Protein AF-A0AA86XHI5-F1 (afdb_monomer_lite)

pLDDT: mean 88.41, std 8.56, range [46.06, 98.25]

Structure (mmCIF, N/CA/C/O backbone):
data_AF-A0AA86XHI5-F1
#
_entry.id   AF-A0AA86XHI5-F1
#
loop_
_atom_site.group_PDB
_atom_site.id
_atom_site.type_symbol
_atom_site.label_atom_id
_atom_site.label_alt_id
_atom_site.label_comp_id
_atom_site.label_asym_id
_atom_site.label_entity_id
_atom_site.label_seq_id
_atom_site.pdbx_PDB_ins_code
_atom_site.Cartn_x
_atom_site.Cartn_y
_atom_site.Cartn_z
_atom_site.occupancy
_atom_site.B_iso_or_equiv
_atom_site.auth_seq_id
_atom_site.auth_comp_id
_atom_site.auth_asym_id
_atom_site.auth_atom_id
_atom_site.pdbx_PDB_model_num
ATOM 1 N N . MET A 1 1 ? -7.578 -14.831 23.677 1.00 60.03 1 MET A N 1
ATOM 2 C CA . MET A 1 1 ? -6.815 -13.642 24.120 1.00 60.03 1 MET A CA 1
ATOM 3 C C . MET A 1 1 ? -6.976 -12.533 23.094 1.00 60.03 1 MET A C 1
ATOM 5 O O . MET A 1 1 ? -7.620 -11.557 23.435 1.00 60.03 1 MET A O 1
ATOM 9 N N . LEU A 1 2 ? -6.581 -12.772 21.836 1.00 76.88 2 LEU A N 1
ATOM 10 C CA . LEU A 1 2 ? -6.845 -11.888 20.690 1.00 76.88 2 LEU A CA 1
ATOM 11 C C . LEU A 1 2 ? -8.296 -11.381 20.604 1.00 76.88 2 LEU A C 1
ATOM 13 O O . LEU A 1 2 ? -8.524 -10.186 20.466 1.00 76.88 2 LEU A O 1
ATOM 17 N N . SER A 1 3 ? -9.281 -12.278 20.745 1.00 81.69 3 SER A N 1
ATOM 18 C CA . SER A 1 3 ? -10.702 -11.901 20.707 1.00 81.69 3 SER A CA 1
ATOM 19 C C . SER A 1 3 ? -11.056 -10.824 21.736 1.00 81.69 3 SER A C 1
ATOM 21 O O . SER A 1 3 ? -11.719 -9.858 21.393 1.00 81.69 3 SER A O 1
ATOM 23 N N . LYS A 1 4 ? -10.529 -10.924 22.964 1.00 86.88 4 LYS A N 1
ATOM 24 C CA . LYS A 1 4 ? -10.793 -9.950 24.032 1.00 86.88 4 LYS A CA 1
ATOM 25 C C . LYS A 1 4 ? -10.182 -8.579 23.732 1.00 86.88 4 LYS A C 1
ATOM 27 O O . LYS A 1 4 ? -10.789 -7.568 24.057 1.00 86.88 4 LYS A O 1
ATOM 32 N N . GLU A 1 5 ? -8.991 -8.529 23.140 1.00 88.12 5 GLU A N 1
ATOM 33 C CA . GLU A 1 5 ? -8.330 -7.261 22.791 1.00 88.12 5 GLU A CA 1
ATOM 34 C C . GLU A 1 5 ? -9.046 -6.560 21.634 1.00 88.12 5 GLU A C 1
ATOM 36 O O . GLU A 1 5 ? -9.274 -5.350 21.689 1.00 88.12 5 GLU A O 1
ATOM 41 N N . LEU A 1 6 ? -9.490 -7.332 20.637 1.00 88.56 6 LEU A N 1
ATOM 42 C CA . LEU A 1 6 ? -10.359 -6.827 19.577 1.00 88.56 6 LEU A CA 1
ATOM 43 C C . LEU A 1 6 ? -11.700 -6.344 20.141 1.00 88.56 6 LEU A C 1
ATOM 45 O O . LEU A 1 6 ? -12.130 -5.252 19.786 1.00 88.56 6 LEU A O 1
ATOM 49 N N . ASP A 1 7 ? -12.324 -7.078 21.066 1.00 90.06 7 ASP A N 1
ATOM 50 C CA . ASP A 1 7 ? -13.576 -6.665 21.714 1.00 90.06 7 ASP A CA 1
ATOM 51 C C . ASP A 1 7 ? -13.419 -5.346 22.488 1.00 90.06 7 ASP A C 1
ATOM 53 O O . ASP A 1 7 ? -14.307 -4.490 22.442 1.00 90.06 7 ASP A O 1
ATOM 57 N N . ILE A 1 8 ? -12.281 -5.143 23.165 1.00 88.94 8 ILE A N 1
ATOM 58 C CA . ILE A 1 8 ? -11.954 -3.885 23.852 1.00 88.94 8 ILE A CA 1
ATOM 59 C C . ILE A 1 8 ? -11.866 -2.733 22.846 1.00 88.94 8 ILE A C 1
ATOM 61 O O . ILE A 1 8 ? -12.498 -1.695 23.057 1.00 88.94 8 ILE A O 1
ATOM 65 N N . LEU A 1 9 ? -11.132 -2.912 21.742 1.00 88.25 9 LEU A N 1
ATOM 66 C CA . LEU A 1 9 ? -11.013 -1.893 20.695 1.00 88.25 9 LEU A CA 1
ATOM 67 C C . LEU A 1 9 ? -12.358 -1.596 20.030 1.00 88.25 9 LEU A C 1
ATOM 69 O O . LEU A 1 9 ? -12.750 -0.436 19.921 1.00 88.25 9 LEU A O 1
ATOM 73 N N . ILE A 1 10 ? -13.103 -2.631 19.644 1.00 89.69 10 ILE A N 1
ATOM 74 C CA . ILE A 1 10 ? -14.439 -2.501 19.056 1.00 89.69 10 ILE A CA 1
ATOM 75 C C . ILE A 1 10 ? -15.361 -1.760 20.023 1.00 89.69 10 ILE A C 1
ATOM 77 O O . ILE A 1 10 ? -16.049 -0.823 19.620 1.00 89.69 10 ILE A O 1
ATOM 81 N N . SER A 1 11 ? -15.368 -2.133 21.307 1.00 87.69 11 SER A N 1
ATOM 82 C CA . SER A 1 11 ? -16.179 -1.445 22.311 1.00 87.69 11 SER A CA 1
ATOM 83 C C . SER A 1 11 ? -15.758 0.010 22.477 1.00 87.69 11 SER A C 1
ATOM 85 O O . SER A 1 11 ? -16.634 0.843 22.695 1.00 87.69 11 SER A O 1
ATOM 87 N N . PHE A 1 12 ? -14.465 0.322 22.421 1.00 86.00 12 PHE A N 1
ATOM 88 C CA . PHE A 1 12 ? -13.979 1.693 22.520 1.00 86.00 12 PHE A CA 1
ATOM 89 C C . PHE A 1 12 ? -14.487 2.534 21.346 1.00 86.00 12 PHE A C 1
ATOM 91 O O . PHE A 1 12 ? -15.147 3.546 21.559 1.00 86.00 12 PHE A O 1
ATOM 98 N N . PHE A 1 13 ? -14.283 2.070 20.113 1.00 85.12 13 PHE A N 1
ATOM 99 C CA . PHE A 1 13 ? -14.703 2.794 18.912 1.00 85.12 13 PHE A CA 1
ATOM 100 C C . PHE A 1 13 ? -16.225 2.844 18.715 1.00 85.12 13 PHE A C 1
ATOM 102 O O . PHE A 1 13 ? -16.718 3.743 18.042 1.00 85.12 13 PHE A O 1
ATOM 109 N N . LYS A 1 14 ? -16.985 1.917 19.315 1.00 82.19 14 LYS A N 1
ATOM 110 C CA . LYS A 1 14 ? -18.455 1.994 19.371 1.00 82.19 14 LYS A CA 1
ATOM 111 C C . LYS A 1 14 ? -18.973 2.975 20.429 1.00 82.19 14 LYS A C 1
ATOM 113 O O . LYS A 1 14 ? -20.029 3.557 20.219 1.00 82.19 14 LYS A O 1
ATOM 118 N N . LYS A 1 15 ? -18.291 3.101 21.578 1.00 73.62 15 LYS A N 1
ATOM 119 C CA . LYS A 1 15 ? -18.750 3.904 22.733 1.00 73.62 15 LYS A CA 1
ATOM 120 C C . LYS A 1 15 ? -18.269 5.341 22.707 1.00 73.62 15 LYS A C 1
ATOM 122 O O . LYS A 1 15 ? -18.976 6.220 23.187 1.00 73.62 15 LYS A O 1
ATOM 127 N N . CYS A 1 16 ? -17.050 5.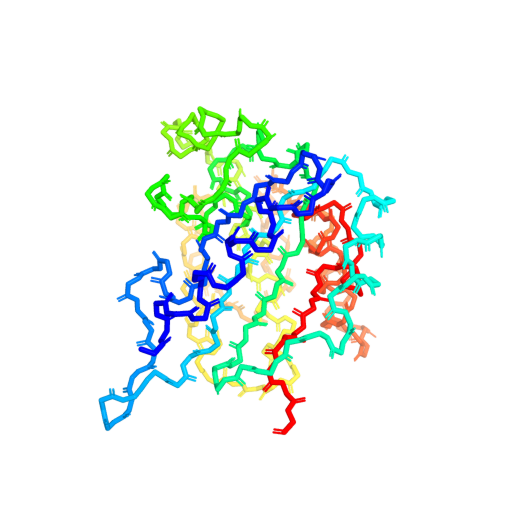582 22.240 1.00 59.00 16 CYS A N 1
ATOM 128 C CA . CYS A 1 16 ? -16.591 6.943 22.074 1.00 59.00 16 CYS A CA 1
ATOM 129 C C . CYS A 1 16 ? -17.472 7.599 21.012 1.00 59.00 16 CYS A C 1
ATOM 131 O O . CYS A 1 16 ? -17.669 7.030 19.941 1.00 59.00 16 CYS A O 1
ATOM 133 N N . GLU A 1 17 ? -17.942 8.816 21.278 1.00 53.22 17 GLU A N 1
ATOM 134 C CA . GLU A 1 17 ? -18.595 9.699 20.304 1.00 53.22 17 GLU A CA 1
ATOM 135 C C . GLU A 1 17 ? -17.647 10.114 19.163 1.00 53.22 17 GLU A C 1
ATOM 137 O O . GLU A 1 17 ? -17.810 11.164 18.546 1.00 53.22 17 GLU A O 1
ATOM 142 N N . VAL A 1 18 ? -16.665 9.279 18.814 1.00 60.81 18 VAL A N 1
ATOM 143 C CA . VAL A 1 18 ? -16.014 9.332 17.514 1.00 60.81 18 VAL A CA 1
ATOM 144 C C . VAL A 1 18 ? -16.970 8.751 16.479 1.00 60.81 18 VAL A C 1
ATOM 146 O O . VAL A 1 18 ? -16.717 7.751 15.810 1.00 60.81 18 VAL A O 1
ATOM 149 N N . GLY A 1 19 ? -18.143 9.379 16.394 1.00 60.00 19 GLY A N 1
ATOM 150 C CA . GLY A 1 19 ? -19.112 9.118 15.356 1.00 60.00 19 GLY A CA 1
ATOM 151 C C . GLY A 1 19 ? -18.391 9.252 14.027 1.00 60.00 19 GLY A C 1
ATOM 152 O O . GLY A 1 19 ? -17.620 10.196 13.841 1.00 60.00 19 GLY A O 1
ATOM 153 N N . LYS A 1 20 ? -18.655 8.302 13.126 1.00 79.19 20 LYS A N 1
ATOM 154 C CA . LYS A 1 20 ? -18.096 8.233 11.771 1.00 79.19 20 LYS A CA 1
ATOM 155 C C . LYS A 1 20 ? -16.681 7.631 11.673 1.00 79.19 20 LYS A C 1
ATOM 157 O O . LYS A 1 20 ? -15.806 8.211 11.044 1.00 79.19 20 LYS A O 1
ATOM 162 N N . ILE A 1 21 ? -16.449 6.459 12.268 1.00 89.50 21 ILE A N 1
ATOM 163 C CA . ILE A 1 21 ? -15.267 5.616 11.983 1.00 89.50 21 ILE A CA 1
ATOM 164 C C . ILE A 1 21 ? -15.715 4.247 11.488 1.00 89.50 21 ILE A C 1
ATOM 166 O O . ILE A 1 21 ? -16.736 3.724 11.931 1.00 89.50 21 ILE A O 1
ATOM 170 N N . SER A 1 22 ? -14.930 3.629 10.612 1.00 92.12 22 SER A N 1
ATOM 171 C CA . SER A 1 22 ? -15.030 2.185 10.368 1.00 92.12 22 SER A CA 1
ATOM 172 C C . SER A 1 22 ? -13.716 1.477 10.656 1.00 92.12 22 SER A C 1
ATOM 174 O O . SER A 1 22 ? -12.644 2.042 10.453 1.00 92.12 22 SER A O 1
ATOM 176 N N . LEU A 1 23 ? -13.810 0.251 11.163 1.00 93.75 23 LEU A N 1
ATOM 177 C CA . LEU A 1 23 ? -12.665 -0.581 11.521 1.00 93.75 23 LEU A CA 1
ATOM 178 C C . LEU A 1 23 ? -12.671 -1.839 10.673 1.00 93.75 23 LEU A C 1
ATOM 180 O O . LEU A 1 23 ? -13.685 -2.536 10.624 1.00 93.75 23 LEU A O 1
ATOM 184 N N . VAL A 1 24 ? -11.535 -2.159 10.068 1.00 93.88 24 VAL A N 1
ATOM 185 C CA . VAL A 1 24 ? -11.380 -3.343 9.223 1.00 93.88 24 VAL A CA 1
ATOM 186 C C . VAL A 1 24 ? -10.093 -4.063 9.594 1.00 93.88 24 VAL A C 1
ATOM 188 O O . VAL A 1 24 ? -9.042 -3.434 9.689 1.00 93.88 24 VAL A O 1
ATOM 191 N N . ILE A 1 25 ? -10.141 -5.379 9.791 1.00 92.56 25 ILE A N 1
ATOM 192 C CA . ILE A 1 25 ? -8.915 -6.177 9.919 1.00 92.56 25 ILE A CA 1
ATOM 193 C C . ILE A 1 25 ? -8.199 -6.175 8.567 1.00 92.56 25 ILE A C 1
ATOM 195 O O . ILE A 1 25 ? -8.805 -6.433 7.529 1.00 92.56 25 ILE A O 1
ATOM 199 N N . THR A 1 26 ? -6.897 -5.903 8.575 1.00 90.44 26 THR A N 1
ATOM 200 C CA . THR A 1 26 ? -6.048 -5.956 7.383 1.00 90.44 26 THR A CA 1
ATOM 201 C C . THR A 1 26 ? -4.800 -6.806 7.654 1.00 90.44 26 THR A C 1
ATOM 203 O O . THR A 1 26 ? -4.742 -7.593 8.604 1.00 90.44 26 THR A O 1
ATOM 206 N N . GLY A 1 27 ? -3.808 -6.733 6.772 1.00 85.88 27 GLY A N 1
ATOM 207 C CA . GLY A 1 27 ? -2.519 -7.357 7.015 1.00 85.88 27 GLY A CA 1
ATOM 208 C C . GLY A 1 27 ? -2.526 -8.877 6.880 1.00 85.88 27 GLY A C 1
ATOM 209 O O . GLY A 1 27 ? -3.264 -9.469 6.090 1.00 85.88 27 GLY A O 1
ATOM 210 N N . SER A 1 28 ? -1.597 -9.517 7.589 1.00 85.69 28 SER A N 1
ATOM 211 C CA . SER A 1 28 ? -1.385 -10.970 7.504 1.00 85.69 28 SER A CA 1
ATOM 212 C C . SER A 1 28 ? -2.592 -11.770 8.000 1.00 85.69 28 SER A C 1
ATOM 214 O O . SER A 1 28 ? -2.924 -12.800 7.408 1.00 85.69 28 SER A O 1
ATOM 216 N N . LEU A 1 29 ? -3.283 -11.240 9.013 1.00 87.38 29 LEU A N 1
ATOM 217 C CA . LEU A 1 29 ? -4.472 -11.836 9.606 1.00 87.38 29 LEU A CA 1
ATOM 218 C C . LEU A 1 29 ? -5.641 -11.855 8.612 1.00 87.38 29 LEU A C 1
ATOM 220 O O . LEU A 1 29 ? -6.185 -12.923 8.348 1.00 87.38 29 LEU A O 1
ATOM 224 N N . ALA A 1 30 ? -5.945 -10.721 7.967 1.00 86.75 30 ALA A N 1
ATOM 225 C CA . ALA A 1 30 ? -6.985 -10.637 6.931 1.00 86.75 30 ALA A CA 1
ATOM 226 C C . ALA A 1 30 ? -6.720 -11.540 5.714 1.00 86.75 30 ALA A C 1
ATOM 228 O O . ALA A 1 30 ? -7.647 -11.950 5.019 1.00 86.75 30 ALA A O 1
ATOM 229 N N . ARG A 1 31 ? -5.445 -11.847 5.435 1.00 82.94 31 ARG A N 1
ATOM 230 C CA . ARG A 1 31 ? -5.032 -12.743 4.342 1.00 82.94 31 ARG A CA 1
ATOM 231 C C . ARG A 1 31 ? -5.068 -14.228 4.712 1.00 82.94 31 ARG A C 1
ATOM 233 O O . ARG A 1 31 ? -4.727 -15.042 3.859 1.00 82.94 31 ARG A O 1
ATOM 240 N N . GLY A 1 32 ? -5.394 -14.578 5.958 1.00 83.81 32 GLY A N 1
ATOM 241 C CA . GLY A 1 32 ? -5.338 -15.960 6.441 1.00 83.81 32 GLY A CA 1
ATOM 242 C C . GLY A 1 32 ? -3.919 -16.531 6.538 1.00 83.81 32 GLY A C 1
ATOM 243 O O . GLY A 1 32 ? -3.761 -17.741 6.628 1.00 83.81 32 GLY A O 1
ATOM 244 N N . ASN A 1 33 ? -2.889 -15.675 6.531 1.00 85.81 33 ASN A N 1
ATOM 245 C CA . ASN A 1 33 ? -1.480 -16.075 6.591 1.00 85.81 33 ASN A CA 1
ATOM 246 C C . ASN A 1 33 ? -0.721 -15.399 7.754 1.00 85.81 33 ASN A C 1
ATOM 248 O O . ASN A 1 33 ? 0.346 -14.816 7.520 1.00 85.81 33 ASN A O 1
ATOM 252 N N . PRO A 1 34 ? -1.247 -15.398 8.996 1.00 86.25 34 PRO A N 1
ATOM 253 C CA . PRO A 1 34 ? -0.492 -14.895 10.134 1.00 86.25 34 PRO A CA 1
ATOM 254 C C . PRO A 1 34 ? 0.708 -15.805 10.427 1.00 86.25 34 PRO A C 1
ATOM 256 O O . PRO A 1 34 ? 0.628 -17.029 10.327 1.00 86.25 34 PRO A O 1
ATOM 259 N N . ARG A 1 35 ? 1.828 -15.213 10.845 1.00 84.88 35 ARG A N 1
ATOM 260 C CA . ARG A 1 35 ? 2.945 -15.962 11.436 1.00 84.88 35 ARG A CA 1
ATOM 261 C C . ARG A 1 35 ? 2.540 -16.469 12.815 1.00 84.88 35 ARG A C 1
ATOM 263 O O . ARG A 1 35 ? 2.207 -15.669 13.693 1.00 84.88 35 ARG A O 1
ATOM 270 N N . ILE A 1 36 ? 2.587 -17.787 12.977 1.00 85.00 36 ILE A N 1
ATOM 271 C CA . ILE A 1 36 ? 2.306 -18.497 14.222 1.00 85.00 36 ILE A CA 1
ATOM 272 C C . ILE A 1 36 ? 3.543 -19.320 14.572 1.00 85.00 36 ILE A C 1
ATOM 274 O O . ILE A 1 36 ? 4.023 -20.089 13.738 1.00 85.00 36 ILE A O 1
ATOM 278 N N . LYS A 1 37 ? 4.036 -19.180 15.802 1.00 85.94 37 LYS A N 1
ATOM 279 C CA . LYS A 1 37 ? 5.147 -19.968 16.341 1.00 85.94 37 LYS A CA 1
ATOM 280 C C . LYS A 1 37 ? 4.740 -20.538 17.690 1.00 85.94 37 LYS A C 1
ATOM 282 O O . LYS A 1 37 ? 4.174 -19.824 18.512 1.00 85.94 37 LYS A O 1
ATOM 287 N N . ASP A 1 38 ? 4.958 -21.835 17.893 1.00 86.06 38 ASP A N 1
ATOM 288 C CA . ASP A 1 38 ? 4.605 -22.542 19.134 1.00 86.06 38 ASP A CA 1
ATOM 289 C C . ASP A 1 38 ? 3.138 -22.327 19.570 1.00 86.06 38 ASP A C 1
ATOM 291 O O . ASP A 1 38 ? 2.822 -22.173 20.749 1.00 86.06 38 ASP A O 1
ATOM 295 N N . GLY A 1 39 ? 2.224 -22.253 18.592 1.00 81.31 39 GLY A N 1
ATOM 296 C CA . GLY A 1 39 ? 0.795 -22.001 18.820 1.00 81.31 39 GLY A CA 1
ATOM 297 C C . GLY A 1 39 ? 0.440 -20.558 19.205 1.00 81.31 39 GLY A C 1
ATOM 298 O O . GLY A 1 39 ? -0.723 -20.281 19.498 1.00 81.31 39 GLY A O 1
ATOM 299 N N . LYS A 1 40 ? 1.405 -19.631 19.195 1.00 81.38 40 LYS A N 1
ATOM 300 C CA . LYS A 1 40 ? 1.213 -18.208 19.506 1.00 81.38 40 LYS A CA 1
ATOM 301 C C . LYS A 1 40 ? 1.285 -17.351 18.249 1.00 81.38 40 LYS A C 1
ATOM 303 O O . LYS A 1 40 ? 2.101 -17.594 17.361 1.00 81.38 40 LYS A O 1
ATOM 308 N N . LEU A 1 41 ? 0.427 -16.335 18.187 1.00 83.50 41 LEU A N 1
ATOM 309 C CA . LEU A 1 41 ? 0.453 -15.330 17.131 1.00 83.50 41 LEU A CA 1
ATOM 310 C C . LEU A 1 41 ? 1.682 -14.431 17.326 1.00 83.50 41 LEU A C 1
ATOM 312 O O . LEU A 1 41 ? 1.760 -13.710 18.314 1.00 83.50 41 LEU A O 1
ATOM 316 N N . GLU A 1 42 ? 2.618 -14.467 16.378 1.00 84.25 42 GLU A N 1
ATOM 317 C CA . GLU A 1 42 ? 3.787 -13.570 16.354 1.00 84.25 42 GLU A CA 1
ATOM 318 C C . GLU A 1 42 ? 3.596 -12.380 15.409 1.00 84.25 42 GLU A C 1
ATOM 320 O O . GLU A 1 42 ? 4.441 -11.492 15.334 1.00 84.25 42 GLU A O 1
ATOM 325 N N . SER A 1 43 ? 2.524 -12.377 14.615 1.00 83.69 43 SER A N 1
ATOM 326 C CA . SER A 1 43 ? 2.246 -11.252 13.724 1.00 83.69 43 SER A CA 1
ATOM 327 C C . SER A 1 43 ? 1.554 -10.120 14.455 1.00 83.69 43 SER A C 1
ATOM 329 O O . SER A 1 43 ? 0.609 -10.357 15.207 1.00 83.69 43 SER A O 1
ATOM 331 N N . ASP A 1 44 ? 1.973 -8.903 14.125 1.00 86.69 44 ASP A N 1
ATOM 332 C CA . ASP A 1 44 ? 1.234 -7.687 14.433 1.00 86.69 44 ASP A CA 1
ATOM 333 C C . ASP A 1 44 ? -0.198 -7.797 13.883 1.00 86.69 44 ASP A C 1
ATOM 335 O O . ASP A 1 44 ? -0.449 -8.373 12.813 1.00 86.69 44 ASP A O 1
ATOM 339 N N . ILE A 1 45 ? -1.145 -7.258 14.644 1.00 89.56 45 ILE A N 1
ATOM 340 C CA . ILE A 1 45 ? -2.548 -7.180 14.252 1.00 89.56 45 ILE A CA 1
ATOM 341 C C . ILE A 1 45 ? -2.750 -5.833 13.575 1.00 89.56 45 ILE A C 1
ATOM 343 O O . ILE A 1 45 ? -2.803 -4.798 14.237 1.00 89.56 45 ILE A O 1
ATOM 347 N N . ASP A 1 46 ? -2.877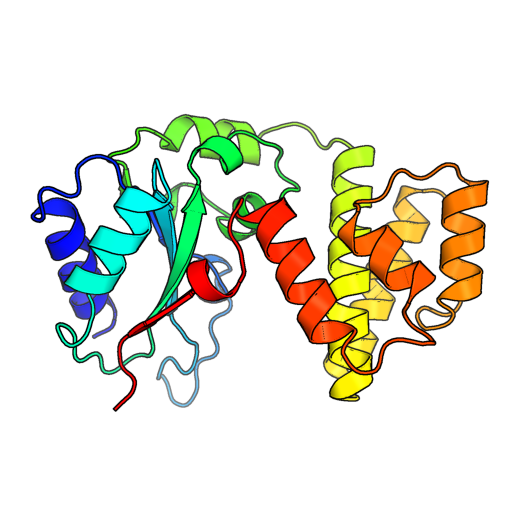 -5.853 12.255 1.00 91.69 46 ASP A N 1
ATOM 348 C CA . ASP A 1 46 ? -3.127 -4.644 11.483 1.00 91.69 46 ASP A CA 1
ATOM 349 C C . ASP A 1 46 ? -4.635 -4.353 11.438 1.00 91.69 46 ASP A C 1
ATOM 351 O O . ASP A 1 46 ? -5.427 -5.164 10.946 1.00 91.69 46 ASP A O 1
ATOM 355 N N . ILE A 1 47 ? -5.043 -3.180 11.923 1.00 93.12 47 ILE A N 1
ATOM 356 C CA . ILE A 1 47 ? -6.423 -2.689 11.842 1.00 93.12 47 ILE A CA 1
ATOM 357 C C . ILE A 1 47 ? -6.432 -1.413 11.016 1.00 93.12 47 ILE A C 1
ATOM 359 O O . ILE A 1 47 ? -5.849 -0.405 11.402 1.00 93.12 47 ILE A O 1
ATOM 363 N N . LEU A 1 48 ? -7.141 -1.437 9.896 1.00 93.44 48 LEU A N 1
ATOM 364 C CA . LEU A 1 48 ? -7.443 -0.248 9.122 1.00 93.44 48 LEU A CA 1
ATOM 365 C C . LEU A 1 48 ? -8.547 0.554 9.833 1.00 93.44 48 LEU A C 1
ATOM 367 O O . LEU A 1 48 ? -9.660 0.062 10.024 1.00 93.44 48 LEU A O 1
ATOM 371 N N . VAL A 1 49 ? -8.230 1.789 10.210 1.00 93.19 49 VAL A N 1
ATOM 372 C CA . VAL A 1 49 ? -9.120 2.770 10.833 1.00 93.19 49 VAL A CA 1
ATOM 373 C C . VAL A 1 49 ? -9.480 3.824 9.792 1.00 93.19 49 VAL A C 1
ATOM 375 O O . VAL A 1 49 ? -8.653 4.640 9.386 1.00 93.19 49 VAL A O 1
ATOM 378 N N . ILE A 1 50 ? -10.729 3.804 9.347 1.00 92.44 50 ILE A N 1
ATOM 379 C CA . ILE A 1 50 ? -11.227 4.698 8.305 1.00 92.44 50 ILE A CA 1
ATOM 380 C C . ILE A 1 50 ? -11.925 5.869 8.979 1.00 92.44 50 ILE A C 1
ATOM 382 O O . ILE A 1 50 ? -12.818 5.665 9.802 1.00 92.44 50 ILE A O 1
ATOM 386 N N . VAL A 1 51 ? -11.506 7.079 8.625 1.00 90.94 51 VAL A N 1
ATOM 387 C CA . VAL A 1 51 ? -11.949 8.348 9.217 1.00 90.94 51 VAL A CA 1
ATOM 388 C C . VAL A 1 51 ? -12.485 9.284 8.134 1.00 90.94 51 VAL A C 1
ATOM 390 O O . VAL A 1 51 ? -12.082 9.200 6.975 1.00 90.94 51 VAL A O 1
ATOM 393 N N . ASP A 1 52 ? -13.368 10.208 8.497 1.00 88.38 52 ASP A N 1
ATOM 394 C CA . ASP A 1 52 ? -13.882 11.223 7.568 1.00 88.38 52 ASP A CA 1
ATOM 395 C C . ASP A 1 52 ? -12.904 12.393 7.369 1.00 88.38 52 ASP A C 1
ATOM 397 O O . ASP A 1 52 ? -12.928 13.039 6.323 1.00 88.38 52 ASP A O 1
ATOM 401 N N . SER A 1 53 ? -12.050 12.695 8.356 1.00 87.56 53 SER A N 1
ATOM 402 C CA . SER A 1 53 ? -11.128 13.837 8.289 1.00 87.56 53 SER A CA 1
ATOM 403 C C . SER A 1 53 ? -9.852 13.657 9.113 1.00 87.56 53 SER A C 1
ATOM 405 O O . SER A 1 53 ? -9.782 12.858 10.052 1.00 87.56 53 SER A O 1
ATOM 407 N N . ILE A 1 54 ? -8.843 14.475 8.801 1.00 87.88 54 ILE A N 1
ATOM 408 C CA . ILE A 1 54 ? -7.581 14.545 9.553 1.00 87.88 54 ILE A CA 1
ATOM 409 C C . ILE A 1 54 ? -7.827 15.012 10.997 1.00 87.88 54 ILE A C 1
ATOM 411 O O . ILE A 1 54 ? -7.209 14.507 11.931 1.00 87.88 54 ILE A O 1
ATOM 415 N N . GLN A 1 55 ? -8.765 15.936 11.224 1.00 87.44 55 GLN A N 1
ATOM 416 C CA . GLN A 1 55 ? -9.097 16.414 12.570 1.00 87.44 55 GLN A CA 1
ATOM 417 C C . GLN A 1 55 ? -9.660 15.286 13.442 1.00 87.44 55 GLN A C 1
ATOM 419 O O . GLN A 1 55 ? -9.305 15.178 14.619 1.00 87.44 55 GLN A O 1
ATOM 424 N N . GLN A 1 56 ? -10.489 14.414 12.859 1.00 87.44 56 GLN A N 1
ATOM 425 C CA . GLN A 1 56 ? -10.997 13.229 13.544 1.00 87.44 56 GLN A CA 1
ATOM 426 C C . GLN A 1 56 ? -9.851 12.273 13.900 1.00 87.44 56 GLN A C 1
ATOM 428 O O . GLN A 1 56 ? -9.763 11.829 15.042 1.00 87.44 56 GLN A O 1
ATOM 433 N N . LEU A 1 57 ? -8.927 12.024 12.965 1.00 88.94 57 LEU A N 1
ATOM 434 C CA . LEU A 1 57 ? -7.715 11.231 13.203 1.00 88.94 57 LEU A CA 1
ATOM 435 C C . LEU A 1 57 ? -6.896 11.758 14.383 1.00 88.94 57 LEU A C 1
ATOM 437 O O . LEU A 1 57 ? -6.548 10.986 15.277 1.00 88.94 57 LEU A O 1
ATOM 441 N N . ILE A 1 58 ? -6.619 13.064 14.421 1.00 87.06 58 ILE A N 1
ATOM 442 C CA . ILE A 1 58 ? -5.850 13.690 15.507 1.00 87.06 58 ILE A CA 1
ATOM 443 C C . ILE A 1 58 ? -6.562 13.493 16.853 1.00 87.06 58 ILE A C 1
ATOM 445 O O . ILE A 1 58 ? -5.922 13.154 17.850 1.00 87.06 58 ILE A O 1
ATOM 449 N N . SER A 1 59 ? -7.886 13.668 16.888 1.00 86.56 59 SER A N 1
ATOM 450 C CA . SER A 1 59 ? -8.694 13.450 18.093 1.00 86.56 59 SER A CA 1
ATOM 451 C C . SER A 1 59 ? -8.643 11.991 18.570 1.00 86.56 59 SER A C 1
ATOM 453 O O . SER A 1 59 ? -8.433 11.738 19.760 1.00 86.56 59 SER A O 1
ATOM 455 N N . ILE A 1 60 ? -8.748 11.027 17.648 1.00 86.94 60 ILE A N 1
ATOM 456 C CA . ILE A 1 60 ? -8.636 9.593 17.951 1.00 86.94 60 ILE A CA 1
ATOM 457 C C . ILE A 1 60 ? -7.270 9.283 18.544 1.00 86.94 60 ILE A C 1
ATOM 459 O O . ILE A 1 60 ? -7.213 8.686 19.614 1.00 86.94 60 ILE A O 1
ATOM 463 N N . LYS A 1 61 ? -6.179 9.697 17.887 1.00 87.50 61 LYS A N 1
ATOM 464 C CA . LYS A 1 61 ? -4.817 9.393 18.349 1.00 87.50 61 LYS A CA 1
ATOM 465 C C . LYS A 1 61 ? -4.587 9.899 19.775 1.00 87.50 61 LYS A C 1
ATOM 467 O O . LYS A 1 61 ? -4.247 9.097 20.638 1.00 87.50 61 LYS A O 1
ATOM 472 N N . LYS A 1 62 ? -4.932 11.162 20.057 1.00 85.62 62 LYS A N 1
ATOM 473 C CA . LYS A 1 62 ? -4.880 11.736 21.418 1.00 85.62 62 LYS A CA 1
ATOM 474 C C . LYS A 1 62 ? -5.714 10.956 22.433 1.00 85.62 62 LYS A C 1
ATOM 476 O O . LYS A 1 62 ? -5.359 10.857 23.601 1.00 85.62 62 LYS A O 1
ATOM 481 N N . THR A 1 63 ? -6.851 10.420 22.000 1.00 84.75 63 THR A N 1
ATOM 482 C CA . THR A 1 63 ? -7.724 9.623 22.865 1.00 84.75 63 THR A CA 1
ATOM 483 C C . THR A 1 63 ? -7.155 8.223 23.091 1.00 84.75 63 THR A C 1
ATOM 485 O O . THR A 1 63 ? -7.381 7.656 24.147 1.00 84.75 63 THR A O 1
ATOM 488 N N . LEU A 1 64 ? -6.424 7.642 22.143 1.00 85.50 64 LEU A N 1
ATOM 489 C CA . LEU A 1 64 ? -5.838 6.305 22.269 1.00 85.50 64 LEU A CA 1
ATOM 490 C C . LEU A 1 64 ? -4.516 6.296 23.045 1.00 85.50 64 LEU A C 1
ATOM 492 O O . LEU A 1 64 ? -4.196 5.290 23.683 1.00 85.50 64 LEU A O 1
ATOM 496 N N . GLU A 1 65 ? -3.758 7.392 22.988 1.00 78.00 65 GLU A N 1
ATOM 497 C CA . GLU A 1 65 ? -2.453 7.536 23.635 1.00 78.00 65 GLU A CA 1
ATOM 498 C C . GLU A 1 65 ? -2.500 7.128 25.116 1.00 78.00 65 GLU A C 1
ATOM 500 O O . GLU A 1 65 ? -3.255 7.668 25.925 1.00 78.00 65 GLU A O 1
ATOM 505 N N . GLY A 1 66 ? -1.701 6.114 25.464 1.00 75.06 66 GLY A N 1
ATOM 506 C CA . GLY A 1 66 ? -1.553 5.613 26.833 1.00 75.06 66 GLY A CA 1
ATOM 507 C C . GLY A 1 66 ? -2.763 4.874 27.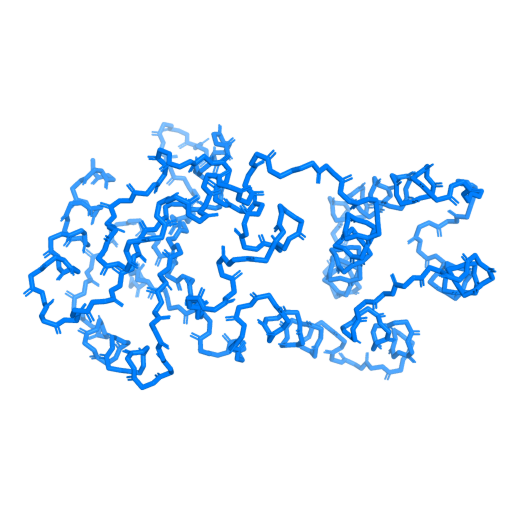421 1.00 75.06 66 GLY A C 1
ATOM 508 O O . GLY A 1 66 ? -2.699 4.470 28.582 1.00 75.06 66 GLY A O 1
ATOM 509 N N . ARG A 1 67 ? -3.856 4.670 26.669 1.00 79.50 67 ARG A N 1
ATOM 510 C CA . ARG A 1 67 ? -5.082 4.047 27.209 1.00 79.50 67 ARG A CA 1
ATOM 511 C C . ARG A 1 67 ? -5.082 2.526 27.208 1.00 79.50 67 ARG A C 1
ATOM 513 O O . ARG A 1 67 ? -5.774 1.928 28.029 1.00 79.50 67 ARG A O 1
ATOM 520 N N . PHE A 1 68 ? -4.343 1.901 26.297 1.00 82.00 68 PHE A N 1
ATOM 521 C CA . PHE A 1 68 ? -4.397 0.456 26.092 1.00 82.00 68 PHE A CA 1
ATOM 522 C C . PHE A 1 68 ? -3.061 -0.217 26.364 1.00 82.00 68 PHE A C 1
ATOM 524 O O . PHE A 1 68 ? -2.016 0.237 25.906 1.00 82.00 68 PHE A O 1
ATOM 531 N N . HIS A 1 69 ? -3.140 -1.339 27.074 1.00 81.19 69 HIS A N 1
ATOM 532 C CA . HIS A 1 69 ? -2.036 -2.259 27.300 1.00 81.19 69 HIS A CA 1
ATOM 533 C C . HIS A 1 69 ? -2.474 -3.615 26.753 1.00 81.19 69 HIS A C 1
ATOM 535 O O . HIS A 1 69 ? -3.300 -4.299 27.360 1.00 81.19 69 HIS A O 1
ATOM 541 N N . PHE A 1 70 ? -1.978 -3.945 25.566 1.00 84.56 70 PHE A N 1
ATOM 542 C CA . PHE A 1 70 ? -2.274 -5.194 24.877 1.00 84.56 70 PHE A CA 1
ATOM 543 C C . PHE A 1 70 ? -1.054 -6.104 24.908 1.00 84.56 70 PHE A C 1
ATOM 545 O O . PHE A 1 70 ? 0.079 -5.635 24.898 1.00 84.56 70 PHE A O 1
ATOM 552 N N . VAL A 1 71 ? -1.311 -7.406 24.971 1.00 83.81 71 VAL A N 1
ATOM 553 C CA . VAL A 1 71 ? -0.301 -8.460 24.864 1.00 83.81 71 VAL A CA 1
ATOM 554 C C . VAL A 1 71 ? 0.191 -8.556 23.426 1.00 83.81 71 VAL A C 1
ATOM 556 O O . VAL A 1 71 ? 1.378 -8.767 23.192 1.00 83.81 71 VAL A O 1
ATOM 559 N N . HIS A 1 72 ? -0.717 -8.411 22.461 1.00 86.12 72 HIS A N 1
ATOM 560 C CA . HIS A 1 72 ? -0.348 -8.380 21.053 1.00 86.12 72 HIS A CA 1
ATOM 561 C C . HIS A 1 72 ? -0.108 -6.942 20.600 1.00 86.12 72 HIS A C 1
ATOM 563 O O . HIS A 1 72 ? -0.851 -6.026 20.961 1.00 86.12 72 HIS A O 1
ATOM 569 N N . LYS A 1 73 ? 0.895 -6.763 19.739 1.00 87.88 73 LYS A N 1
ATOM 570 C CA . LYS A 1 73 ? 1.108 -5.505 19.031 1.00 87.88 73 LYS A CA 1
ATOM 571 C C . LYS A 1 73 ? -0.030 -5.288 18.038 1.00 87.88 73 LYS A C 1
ATOM 573 O O . LYS A 1 73 ? -0.224 -6.089 17.122 1.00 87.88 73 LYS A O 1
ATOM 578 N N . ILE A 1 74 ? -0.782 -4.207 18.226 1.00 90.12 74 ILE A N 1
ATOM 579 C CA . ILE A 1 74 ? -1.870 -3.808 17.330 1.00 90.12 74 ILE A CA 1
ATOM 580 C C . ILE A 1 74 ? -1.450 -2.542 16.595 1.00 90.12 74 ILE A C 1
ATOM 582 O O . ILE A 1 74 ? -1.284 -1.490 17.208 1.00 90.12 74 ILE A O 1
ATOM 586 N N . SER A 1 75 ? -1.307 -2.627 15.279 1.00 91.25 75 SER A N 1
ATOM 587 C CA . SER A 1 75 ? -1.005 -1.487 14.421 1.00 91.25 75 SER A CA 1
ATOM 588 C C . SER A 1 75 ? -2.296 -0.934 13.830 1.00 91.25 75 SER A C 1
ATOM 590 O O . SER A 1 75 ? -2.946 -1.559 12.995 1.00 91.25 75 SER A O 1
ATOM 592 N N . LEU A 1 76 ? -2.675 0.262 14.267 1.00 91.81 76 LEU A N 1
ATOM 593 C CA . LEU A 1 76 ? -3.768 1.019 13.676 1.00 91.81 76 LEU A CA 1
ATOM 594 C C . LEU A 1 76 ? -3.247 1.780 12.459 1.00 91.81 76 LEU A C 1
ATOM 596 O O . LEU A 1 76 ? -2.390 2.653 12.591 1.00 91.81 76 LEU A O 1
ATOM 600 N N . ILE A 1 77 ? -3.774 1.446 11.286 1.00 92.25 77 ILE A N 1
ATOM 601 C CA . ILE A 1 77 ? -3.447 2.062 10.002 1.00 92.25 77 ILE A CA 1
ATOM 602 C C . ILE A 1 77 ? -4.601 2.982 9.620 1.00 92.25 77 ILE A C 1
ATOM 604 O O . ILE A 1 77 ? -5.716 2.521 9.421 1.00 92.25 77 ILE A O 1
ATOM 608 N N . PHE A 1 78 ? -4.366 4.279 9.509 1.00 92.00 78 PHE A N 1
ATOM 609 C CA . PHE A 1 78 ? -5.404 5.263 9.240 1.00 92.00 78 PHE A CA 1
ATOM 610 C C . PHE A 1 78 ? -5.572 5.529 7.746 1.00 92.00 78 PHE A C 1
ATOM 612 O O . PHE A 1 78 ? -4.611 5.509 6.978 1.00 92.00 78 PHE A O 1
ATOM 619 N N . CYS A 1 79 ? -6.807 5.809 7.341 1.00 91.62 79 CYS A N 1
ATOM 620 C CA . CYS A 1 79 ? -7.160 6.137 5.967 1.00 91.62 79 CYS A CA 1
ATOM 621 C C . CYS A 1 79 ? -8.362 7.083 5.926 1.00 91.62 79 CYS A C 1
ATOM 623 O O . CYS A 1 79 ? -9.301 6.930 6.709 1.00 91.62 79 CYS A O 1
ATOM 625 N N . LEU A 1 80 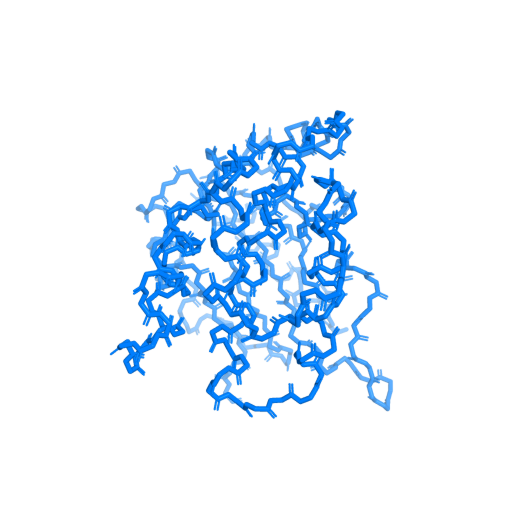? -8.361 8.039 4.995 1.00 90.44 80 LEU A N 1
ATOM 626 C CA . LEU A 1 80 ? -9.540 8.862 4.736 1.00 90.44 80 LEU A CA 1
ATOM 627 C C . LEU A 1 80 ? -10.610 8.071 3.970 1.00 90.44 80 LEU A C 1
ATOM 629 O O . LEU A 1 80 ? -10.312 7.408 2.975 1.00 90.44 80 LEU A O 1
ATOM 633 N N . LYS A 1 81 ? -11.878 8.218 4.363 1.00 89.19 81 LYS A N 1
ATOM 634 C CA . LYS A 1 81 ? -13.036 7.573 3.721 1.00 89.19 81 LYS A CA 1
ATOM 635 C C . LYS A 1 81 ? -13.079 7.776 2.209 1.00 89.19 81 LYS A C 1
ATOM 637 O O . LYS A 1 81 ? -13.422 6.854 1.478 1.00 89.19 81 LYS A O 1
ATOM 642 N N . GLU A 1 82 ? -12.696 8.953 1.719 1.00 87.12 82 GLU A N 1
ATOM 643 C CA . GLU A 1 82 ? -12.664 9.261 0.280 1.00 87.12 82 GLU A CA 1
ATOM 644 C C . GLU A 1 82 ? -11.786 8.305 -0.551 1.00 87.12 82 GLU A C 1
ATOM 646 O O . GLU A 1 82 ? -11.946 8.212 -1.772 1.00 87.12 82 GLU A O 1
ATOM 651 N N . ARG A 1 83 ? -10.871 7.569 0.092 1.00 85.75 83 ARG A N 1
ATOM 652 C CA . ARG A 1 83 ? -10.019 6.564 -0.550 1.00 85.75 83 ARG A CA 1
ATOM 653 C C . ARG A 1 83 ? -10.695 5.199 -0.687 1.00 85.75 83 ARG A C 1
ATOM 655 O O . ARG A 1 83 ? -10.214 4.385 -1.468 1.00 85.75 83 ARG A O 1
A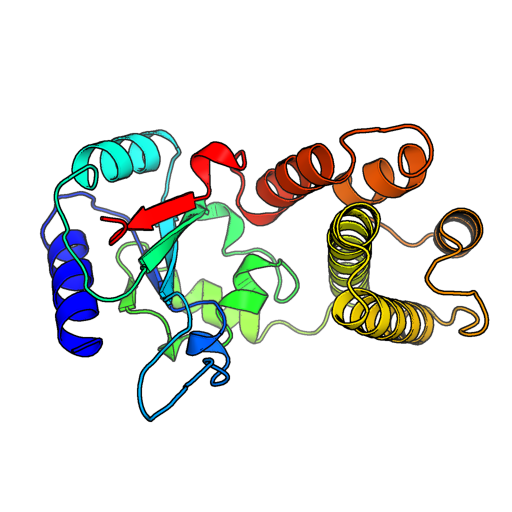TOM 662 N N . ILE A 1 84 ? -11.820 4.969 -0.007 1.00 82.00 84 ILE A N 1
ATOM 663 C CA . ILE A 1 84 ? -12.544 3.685 0.026 1.00 82.00 84 ILE A CA 1
ATOM 664 C C . ILE A 1 84 ? -13.450 3.458 -1.200 1.00 82.00 84 ILE A C 1
ATOM 666 O O . ILE A 1 84 ? -13.936 2.356 -1.412 1.00 82.00 84 ILE A O 1
ATOM 670 N N . ASN A 1 85 ? -13.595 4.443 -2.088 1.00 69.00 85 ASN A N 1
ATOM 671 C CA . ASN A 1 85 ? -14.454 4.335 -3.282 1.00 69.00 85 ASN A CA 1
ATOM 672 C C . ASN A 1 85 ? -13.676 4.150 -4.587 1.00 69.00 85 ASN A C 1
ATOM 674 O O . ASN A 1 85 ? -14.202 4.376 -5.675 1.00 69.00 85 ASN A O 1
ATOM 678 N N . ARG A 1 86 ? -12.383 3.841 -4.498 1.00 64.31 86 ARG A N 1
ATOM 679 C CA . ARG A 1 86 ? -11.472 3.917 -5.638 1.00 64.31 86 ARG A CA 1
ATOM 680 C C . ARG A 1 86 ? -10.835 2.558 -5.869 1.00 64.31 86 ARG A C 1
ATOM 682 O O . ARG A 1 86 ? -9.838 2.277 -5.231 1.00 64.31 86 ARG A O 1
ATOM 689 N N . SER A 1 87 ? -11.387 1.786 -6.806 1.00 63.91 87 SER A N 1
ATOM 690 C CA . SER A 1 87 ? -10.802 0.588 -7.437 1.00 63.91 87 SER A CA 1
ATOM 691 C C . SER A 1 87 ? -10.278 -0.535 -6.526 1.00 63.91 87 SER A C 1
ATOM 693 O O . SER A 1 87 ? -9.573 -0.332 -5.537 1.00 63.91 87 SER A O 1
ATOM 695 N N . ARG A 1 88 ? -10.489 -1.782 -6.961 1.00 70.50 88 ARG A N 1
ATOM 696 C CA . ARG A 1 88 ? -9.903 -2.986 -6.350 1.00 70.50 88 ARG A CA 1
ATOM 697 C C . ARG A 1 88 ? -8.384 -2.904 -6.158 1.00 70.50 88 ARG A C 1
ATOM 699 O O . ARG A 1 88 ? -7.844 -3.511 -5.234 1.00 70.50 88 ARG A O 1
ATOM 706 N N . TYR A 1 89 ? -7.694 -2.179 -7.039 1.00 69.00 89 TYR A N 1
ATOM 707 C CA . TYR A 1 89 ? -6.233 -2.126 -7.091 1.00 69.00 89 TYR A CA 1
ATOM 708 C C . TYR A 1 89 ? -5.626 -0.941 -6.339 1.00 69.00 89 TYR A C 1
ATOM 710 O O . TYR A 1 89 ? -4.424 -0.726 -6.414 1.00 69.00 89 TYR A O 1
ATOM 718 N N . ARG A 1 90 ? -6.389 -0.180 -5.548 1.00 71.75 90 ARG A N 1
ATOM 719 C CA . ARG A 1 90 ? -5.757 0.693 -4.547 1.00 71.75 90 ARG A CA 1
ATOM 720 C C . ARG A 1 90 ? -5.245 -0.147 -3.382 1.00 71.75 90 ARG A C 1
ATOM 722 O O . ARG A 1 90 ? -5.938 -1.053 -2.916 1.00 71.75 90 ARG A O 1
ATOM 729 N N . GLY A 1 91 ? -4.042 0.170 -2.891 1.00 71.38 91 GLY A N 1
ATOM 730 C CA . GLY A 1 91 ? -3.343 -0.647 -1.892 1.00 71.38 91 GLY A CA 1
ATOM 731 C C . GLY A 1 91 ? -4.189 -0.970 -0.656 1.00 71.38 91 GLY A C 1
ATOM 732 O O . GLY A 1 91 ? -4.124 -2.083 -0.138 1.00 71.38 91 GLY A O 1
ATOM 733 N N . ILE A 1 92 ? -5.056 -0.041 -0.243 1.00 79.62 92 ILE A N 1
ATOM 734 C CA . ILE A 1 92 ? -5.945 -0.198 0.914 1.00 79.62 92 ILE A CA 1
ATOM 735 C C . ILE A 1 92 ? -7.089 -1.171 0.643 1.00 79.62 92 ILE A C 1
ATOM 737 O O . ILE A 1 92 ? -7.296 -2.075 1.448 1.00 79.62 92 ILE A O 1
ATOM 741 N N . ILE A 1 93 ? -7.787 -1.060 -0.490 1.00 82.56 93 ILE A N 1
ATOM 742 C CA . ILE A 1 93 ? -8.880 -1.981 -0.837 1.00 82.56 93 ILE A CA 1
ATOM 743 C C . ILE A 1 93 ? -8.350 -3.409 -0.985 1.00 82.56 93 ILE A C 1
ATOM 745 O O . ILE A 1 93 ? -8.889 -4.343 -0.391 1.00 82.56 93 ILE A O 1
ATOM 749 N N . ASN A 1 94 ? -7.217 -3.580 -1.673 1.00 77.56 94 ASN A N 1
ATOM 750 C CA . ASN A 1 94 ? -6.576 -4.889 -1.806 1.00 77.56 94 ASN A CA 1
ATOM 751 C C . ASN A 1 94 ? -6.105 -5.469 -0.452 1.00 77.56 94 ASN A C 1
ATOM 753 O O . ASN A 1 94 ? -5.899 -6.680 -0.319 1.00 77.56 94 ASN A O 1
ATOM 757 N N . SER A 1 95 ? -5.922 -4.623 0.566 1.00 81.94 95 SER A N 1
ATOM 758 C CA . SER A 1 95 ? -5.554 -5.051 1.917 1.00 81.94 95 SER A CA 1
ATOM 759 C C . SER A 1 95 ? -6.743 -5.601 2.721 1.00 81.94 95 SER A C 1
ATOM 761 O O . SER A 1 95 ? -6.545 -6.513 3.520 1.00 81.94 95 SER A O 1
ATOM 763 N N . ILE A 1 96 ? -7.967 -5.124 2.451 1.00 85.50 96 ILE A N 1
ATOM 764 C CA . ILE A 1 96 ? -9.201 -5.531 3.149 1.00 85.50 96 ILE A CA 1
ATOM 765 C C . ILE A 1 96 ? -9.575 -6.985 2.832 1.00 85.50 96 ILE A C 1
ATOM 767 O O . ILE A 1 96 ? -9.996 -7.711 3.729 1.00 85.50 96 ILE A O 1
ATOM 771 N N . ARG A 1 97 ? -9.359 -7.434 1.584 1.00 81.81 97 ARG A N 1
ATOM 772 C CA . ARG A 1 97 ? -9.570 -8.808 1.060 1.00 81.81 97 ARG A CA 1
ATOM 773 C C . ARG A 1 97 ? -11.004 -9.342 1.070 1.00 81.81 97 ARG A C 1
ATOM 775 O O . ARG A 1 97 ? -11.401 -9.938 0.075 1.00 81.81 97 ARG A O 1
ATOM 782 N N . SER A 1 98 ? -11.742 -9.157 2.157 1.00 87.19 98 SER A N 1
ATOM 783 C CA . SER A 1 98 ? -13.136 -9.557 2.327 1.00 87.19 98 SER A CA 1
ATOM 784 C C . SER A 1 98 ? -13.873 -8.514 3.159 1.00 87.19 98 SER A C 1
ATOM 786 O O . SER A 1 98 ? -13.314 -7.947 4.100 1.00 87.19 98 SER A O 1
ATOM 788 N N . VAL A 1 99 ? -15.150 -8.304 2.843 1.00 89.31 99 VAL A N 1
ATOM 789 C CA . VAL A 1 99 ? -16.056 -7.487 3.657 1.00 89.31 99 VAL A CA 1
ATOM 790 C C . VAL A 1 99 ? -16.277 -8.082 5.054 1.00 89.31 99 VAL A C 1
ATOM 792 O O . VAL A 1 99 ? -16.579 -7.342 5.986 1.00 89.31 99 VAL A O 1
ATOM 795 N N . ASP A 1 100 ? -16.054 -9.386 5.236 1.00 90.31 100 ASP A N 1
ATOM 796 C CA . ASP A 1 100 ? -16.185 -10.060 6.536 1.00 90.31 100 ASP A CA 1
ATOM 797 C C . ASP A 1 100 ? -15.142 -9.592 7.562 1.00 90.31 100 ASP A C 1
ATOM 799 O O . ASP A 1 100 ? -15.312 -9.789 8.762 1.00 90.31 100 ASP A O 1
ATOM 803 N N . ASN A 1 101 ? -14.077 -8.925 7.107 1.00 91.75 101 ASN A N 1
ATOM 804 C CA . ASN A 1 101 ? -13.073 -8.321 7.981 1.00 91.75 101 ASN A CA 1
ATOM 805 C C . ASN A 1 101 ? -13.536 -6.988 8.605 1.00 91.75 101 ASN A C 1
ATOM 807 O O . ASN A 1 101 ? -12.803 -6.405 9.408 1.00 91.75 101 ASN A O 1
ATOM 811 N N . LEU A 1 102 ? -14.717 -6.477 8.241 1.00 92.81 102 LEU A N 1
ATOM 812 C CA . LEU A 1 102 ? -15.300 -5.244 8.776 1.00 92.81 102 LEU A CA 1
ATOM 813 C C . LEU A 1 102 ? -15.822 -5.467 10.206 1.00 92.81 102 LEU A C 1
ATOM 815 O O . LEU A 1 102 ? -16.804 -6.172 10.427 1.00 92.81 102 LEU A O 1
ATOM 819 N N . LEU A 1 103 ? -15.177 -4.830 11.184 1.00 92.31 103 LEU A N 1
ATOM 820 C CA . LEU A 1 103 ? -15.496 -4.952 12.613 1.00 92.31 103 LEU A CA 1
ATOM 821 C C . LEU A 1 103 ? -16.517 -3.909 13.089 1.00 92.31 103 LEU A C 1
ATOM 823 O O . LEU A 1 103 ? -17.342 -4.174 13.967 1.00 92.31 103 LEU A O 1
ATOM 827 N N . VAL A 1 104 ? -16.430 -2.696 12.540 1.00 91.75 104 VAL A N 1
ATOM 828 C CA . VAL A 1 104 ? -17.296 -1.550 12.853 1.00 91.75 104 VAL A CA 1
ATOM 829 C C . VAL A 1 104 ? -17.544 -0.786 11.558 1.00 91.75 104 VAL A C 1
ATOM 831 O O . VAL A 1 104 ? -16.584 -0.500 10.849 1.00 91.75 104 VAL A O 1
ATOM 834 N N . ASP A 1 105 ? -18.798 -0.429 11.274 1.00 91.88 105 ASP A N 1
ATOM 835 C CA . ASP A 1 105 ? -19.195 0.289 10.052 1.00 91.88 105 ASP A CA 1
ATOM 836 C C . ASP A 1 105 ? -20.026 1.546 10.350 1.00 91.88 105 ASP A C 1
ATOM 838 O O . ASP A 1 105 ? -21.155 1.702 9.884 1.00 91.88 105 ASP A O 1
ATOM 842 N N . ASN A 1 106 ? -19.488 2.470 11.151 1.00 90.31 106 ASN A N 1
ATOM 843 C CA . ASN A 1 106 ? -20.201 3.720 11.439 1.00 90.31 106 ASN A CA 1
ATOM 844 C C . ASN A 1 106 ? -20.058 4.751 10.302 1.00 90.31 106 ASN A C 1
ATOM 846 O O . ASN A 1 106 ? -20.588 5.854 10.414 1.00 90.31 106 ASN A O 1
ATOM 850 N N . LEU A 1 107 ? -19.321 4.425 9.229 1.00 89.94 107 LEU A N 1
ATOM 851 C CA . LEU A 1 107 ? -19.236 5.245 8.014 1.00 89.94 107 LEU A CA 1
ATOM 852 C C . LEU A 1 107 ? -20.122 4.744 6.875 1.00 89.94 107 LEU A C 1
ATOM 854 O O . LEU A 1 107 ? -20.192 5.426 5.846 1.00 89.94 107 LEU A O 1
ATOM 858 N N . HIS A 1 108 ? -20.797 3.608 7.060 1.00 90.44 108 HIS A N 1
ATOM 859 C CA . HIS A 1 108 ? -21.630 2.959 6.050 1.00 90.44 108 HIS A CA 1
ATOM 860 C C . HIS A 1 108 ? -20.859 2.679 4.750 1.00 90.44 108 HIS A C 1
ATOM 862 O O . HIS A 1 108 ? -21.345 2.931 3.648 1.00 90.44 108 HIS A O 1
ATOM 868 N N . ILE A 1 109 ? -19.626 2.189 4.887 1.00 90.19 109 ILE A N 1
ATOM 869 C CA . ILE A 1 109 ? -18.702 1.901 3.782 1.00 90.19 109 ILE A CA 1
ATOM 870 C C . ILE A 1 109 ? -18.804 0.455 3.293 1.00 90.19 109 ILE A C 1
ATOM 872 O O . ILE A 1 109 ? -18.153 0.098 2.313 1.00 90.19 109 ILE A O 1
ATOM 876 N N . LYS A 1 110 ? -19.597 -0.400 3.954 1.00 92.31 110 LYS A N 1
ATOM 877 C CA . LYS A 1 110 ? -19.709 -1.822 3.603 1.00 92.31 110 LYS A CA 1
ATOM 878 C C . LYS A 1 110 ? -19.988 -2.045 2.115 1.00 92.31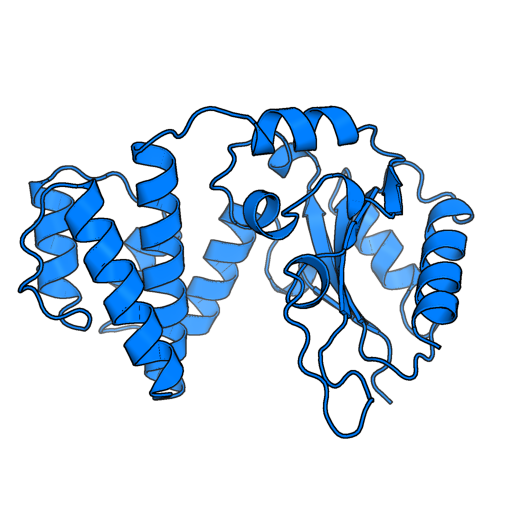 110 LYS A C 1
ATOM 880 O O . LYS A 1 110 ? -19.282 -2.819 1.475 1.00 92.31 110 LYS A O 1
ATOM 885 N N . ASN A 1 111 ? -20.979 -1.345 1.562 1.00 90.81 111 ASN A N 1
ATOM 886 C CA . ASN A 1 111 ? -21.340 -1.485 0.148 1.00 90.81 111 ASN A CA 1
ATOM 887 C C . ASN A 1 111 ? -20.225 -0.980 -0.774 1.00 90.81 111 ASN A C 1
ATOM 889 O O . ASN A 1 111 ? -19.932 -1.627 -1.769 1.00 90.81 111 ASN A O 1
ATOM 893 N N . GLN A 1 112 ? -19.542 0.103 -0.396 1.00 89.38 112 GLN A N 1
ATOM 894 C CA . GLN A 1 112 ? -18.411 0.649 -1.154 1.00 89.38 112 GLN A CA 1
ATOM 895 C C . GLN A 1 112 ? -17.245 -0.346 -1.224 1.00 89.38 112 GLN A C 1
ATOM 897 O O . GLN A 1 112 ? -16.642 -0.521 -2.278 1.00 89.38 112 GLN A O 1
ATOM 902 N N . ILE A 1 113 ? -16.961 -1.050 -0.121 1.00 89.69 113 ILE A N 1
ATOM 903 C CA . ILE A 1 113 ? -15.957 -2.120 -0.090 1.00 89.69 113 ILE A CA 1
ATOM 904 C C . ILE A 1 113 ? -16.371 -3.277 -1.004 1.00 89.69 113 ILE A C 1
ATOM 906 O O . ILE A 1 113 ? -15.540 -3.750 -1.773 1.00 89.69 113 ILE A O 1
ATOM 910 N N . ILE A 1 114 ? -17.628 -3.733 -0.931 1.00 89.56 114 ILE A N 1
ATOM 911 C CA . ILE A 1 114 ? -18.136 -4.823 -1.783 1.00 89.56 114 ILE A CA 1
ATOM 912 C C . ILE A 1 114 ? -18.006 -4.439 -3.257 1.00 89.56 114 ILE A C 1
ATOM 914 O O . ILE A 1 114 ? -17.365 -5.154 -4.019 1.00 89.56 114 ILE A O 1
ATOM 918 N N . GLU A 1 115 ? -18.520 -3.270 -3.639 1.00 88.12 115 GLU A N 1
ATOM 919 C CA . GLU A 1 115 ? -18.433 -2.751 -5.005 1.00 88.12 115 GLU A CA 1
ATOM 920 C C . GLU A 1 115 ? -16.980 -2.653 -5.482 1.00 88.12 115 GLU A C 1
ATOM 922 O O . GLU A 1 115 ? -16.665 -3.066 -6.598 1.00 88.12 115 GLU A O 1
ATOM 927 N N . ALA A 1 116 ? -16.067 -2.156 -4.643 1.00 86.25 116 ALA A N 1
ATOM 928 C CA . ALA A 1 116 ? -14.657 -2.044 -4.996 1.00 86.25 116 ALA A CA 1
ATOM 929 C C . ALA A 1 116 ? -13.976 -3.415 -5.145 1.00 86.25 116 ALA A C 1
ATOM 931 O O . ALA A 1 116 ? -13.126 -3.575 -6.019 1.00 86.25 116 ALA A O 1
ATOM 932 N N . LEU A 1 117 ? -14.335 -4.406 -4.323 1.00 86.31 117 LEU A N 1
ATOM 933 C CA . LEU A 1 117 ? -13.802 -5.767 -4.420 1.00 86.31 117 LEU A CA 1
ATOM 934 C C . LEU A 1 117 ? -14.364 -6.520 -5.634 1.00 86.31 117 LEU A C 1
ATOM 936 O O . LEU A 1 117 ? -13.605 -7.233 -6.290 1.00 86.31 117 LEU A O 1
ATOM 940 N N . ASP A 1 118 ? -15.638 -6.322 -5.969 1.00 86.31 118 ASP A N 1
ATOM 941 C CA . ASP A 1 118 ? -16.323 -6.983 -7.089 1.00 86.31 118 ASP A CA 1
ATOM 942 C C . ASP A 1 118 ? -16.145 -6.254 -8.430 1.00 86.31 118 ASP A C 1
ATOM 944 O O . ASP A 1 118 ? -16.493 -6.786 -9.486 1.00 86.31 118 ASP A O 1
ATOM 948 N N . SER A 1 119 ? -15.570 -5.048 -8.411 1.00 82.50 119 SER A N 1
ATOM 949 C CA . SER A 1 119 ? -15.306 -4.258 -9.614 1.00 82.50 119 SER A CA 1
ATOM 950 C C . SER A 1 119 ? -14.471 -5.042 -10.637 1.00 82.50 119 SER A C 1
ATOM 952 O O . SER A 1 119 ? -13.482 -5.689 -10.264 1.00 82.50 119 SER A O 1
ATOM 954 N N . PRO A 1 120 ? -14.813 -4.960 -11.939 1.00 81.94 120 PRO A N 1
ATOM 955 C CA . PRO A 1 120 ? -14.059 -5.633 -12.985 1.00 81.94 120 PRO A CA 1
ATOM 956 C C . PRO A 1 120 ? -12.615 -5.134 -13.021 1.00 81.94 120 PRO A C 1
ATOM 958 O O . PRO A 1 120 ? -12.321 -3.968 -12.744 1.00 81.94 120 PRO A O 1
ATOM 961 N N . THR A 1 121 ? -11.700 -6.026 -13.396 1.00 78.06 121 THR A N 1
ATOM 962 C CA . THR A 1 121 ? -10.280 -5.693 -13.452 1.00 78.06 121 THR A CA 1
ATOM 963 C C . THR A 1 121 ? -9.996 -4.634 -14.511 1.00 78.06 121 THR A C 1
ATOM 965 O O . THR A 1 121 ? -10.056 -4.903 -15.709 1.00 78.06 121 THR A O 1
ATOM 968 N N . ASN A 1 122 ? -9.612 -3.438 -14.068 1.00 85.81 122 ASN A N 1
ATOM 969 C CA . ASN A 1 122 ? -9.028 -2.426 -14.933 1.00 85.81 122 ASN A CA 1
ATOM 970 C C . ASN A 1 122 ? -7.512 -2.661 -15.034 1.00 85.81 122 ASN A C 1
ATOM 972 O O . ASN A 1 122 ? -6.778 -2.429 -14.073 1.00 85.81 122 ASN A O 1
ATOM 976 N N . ILE A 1 123 ? -7.045 -3.106 -16.206 1.00 87.81 123 ILE A N 1
ATOM 977 C CA . ILE A 1 123 ? -5.627 -3.425 -16.462 1.00 87.81 123 ILE A CA 1
ATOM 978 C C . ILE A 1 123 ? -4.717 -2.219 -16.194 1.00 87.81 123 ILE A C 1
ATOM 980 O O . ILE A 1 123 ? -3.610 -2.390 -15.681 1.00 87.81 123 ILE A O 1
ATOM 984 N N . VAL A 1 124 ? -5.174 -0.999 -16.497 1.00 89.56 124 VAL A N 1
ATOM 985 C CA . VAL A 1 124 ? -4.396 0.227 -16.263 1.00 89.56 124 VAL A CA 1
ATOM 986 C C . VAL A 1 124 ? -4.212 0.457 -14.765 1.00 89.56 124 VAL A C 1
ATOM 988 O O . VAL A 1 124 ? -3.099 0.711 -14.310 1.00 89.56 124 VAL A O 1
ATOM 991 N N . GLU A 1 125 ? -5.278 0.326 -13.975 1.00 87.38 125 GLU A N 1
ATOM 992 C CA . GLU A 1 125 ? -5.201 0.488 -12.518 1.00 87.38 125 GLU A CA 1
ATOM 993 C C . GLU A 1 125 ? -4.389 -0.625 -11.856 1.00 87.38 125 GLU A C 1
ATOM 995 O O . GLU A 1 125 ? -3.558 -0.346 -10.991 1.00 87.38 125 GLU A O 1
ATOM 1000 N N . GLN A 1 126 ? -4.572 -1.868 -12.305 1.00 89.44 126 GLN A N 1
ATOM 1001 C CA . GLN A 1 126 ? -3.771 -3.001 -11.855 1.00 89.44 126 GLN A CA 1
ATOM 1002 C C . GLN A 1 126 ? -2.285 -2.774 -12.145 1.00 89.44 126 GLN A C 1
ATOM 1004 O O . GLN A 1 126 ? -1.451 -2.964 -11.263 1.00 89.44 126 GLN A O 1
ATOM 1009 N N . THR A 1 127 ? -1.947 -2.322 -13.353 1.00 93.19 127 THR A N 1
ATOM 1010 C CA . THR A 1 127 ? -0.561 -2.044 -13.744 1.00 93.19 127 THR A CA 1
ATOM 1011 C C . THR A 1 127 ? 0.042 -0.929 -12.892 1.00 93.19 127 THR A C 1
ATOM 1013 O O . THR A 1 127 ? 1.128 -1.110 -12.342 1.00 93.19 127 THR A O 1
ATOM 1016 N N . ARG A 1 128 ? -0.674 0.188 -12.699 1.00 92.69 128 ARG A N 1
ATOM 1017 C CA . ARG A 1 128 ? -0.235 1.302 -11.837 1.00 92.69 128 ARG A CA 1
ATOM 1018 C C . ARG A 1 128 ? 0.051 0.848 -10.409 1.00 92.69 128 ARG A C 1
ATOM 1020 O O . ARG A 1 128 ? 1.088 1.198 -9.853 1.00 92.69 128 ARG A O 1
ATOM 1027 N N . TYR A 1 129 ? -0.845 0.047 -9.838 1.00 90.75 129 TYR A N 1
ATOM 1028 C CA . TYR A 1 129 ? -0.673 -0.534 -8.509 1.00 90.75 129 TYR A CA 1
ATOM 1029 C C . TYR A 1 129 ? 0.563 -1.426 -8.419 1.00 90.75 129 TYR A C 1
ATOM 1031 O O . TYR A 1 129 ? 1.367 -1.293 -7.501 1.00 90.75 129 TYR A O 1
ATOM 1039 N N . MET A 1 130 ? 0.734 -2.328 -9.382 1.00 93.75 130 MET A N 1
ATOM 1040 C CA . MET A 1 130 ? 1.852 -3.265 -9.371 1.00 93.75 130 MET A CA 1
ATOM 1041 C C . MET A 1 130 ? 3.193 -2.564 -9.539 1.00 93.75 130 MET A C 1
ATOM 1043 O O . MET A 1 130 ? 4.158 -2.955 -8.887 1.00 93.75 130 MET A O 1
ATOM 1047 N N . ILE A 1 131 ? 3.250 -1.517 -10.363 1.00 96.75 131 ILE A N 1
ATOM 1048 C CA . ILE A 1 131 ? 4.444 -0.684 -10.504 1.00 96.75 131 ILE A CA 1
ATOM 1049 C C . ILE A 1 131 ? 4.727 0.067 -9.197 1.00 96.75 131 ILE A C 1
ATOM 1051 O O . ILE A 1 131 ? 5.868 0.055 -8.747 1.00 96.75 131 ILE A O 1
ATOM 1055 N N . GLN A 1 132 ? 3.715 0.638 -8.535 1.00 95.56 132 GLN A N 1
ATOM 1056 C CA . GLN A 1 132 ? 3.900 1.282 -7.229 1.00 95.56 132 GLN A CA 1
ATOM 1057 C C . GLN A 1 132 ? 4.445 0.303 -6.181 1.00 95.56 132 GLN A C 1
ATOM 1059 O O . GLN A 1 132 ? 5.418 0.621 -5.499 1.00 95.56 132 GLN A O 1
ATOM 1064 N N . GLU A 1 133 ? 3.872 -0.900 -6.079 1.00 94.50 133 GLU A N 1
ATOM 1065 C CA . GLU A 1 133 ? 4.369 -1.944 -5.176 1.00 94.50 133 GLU A CA 1
ATOM 1066 C C . GLU A 1 133 ? 5.805 -2.343 -5.532 1.00 94.50 133 GLU A C 1
ATOM 1068 O O . GLU A 1 133 ? 6.657 -2.446 -4.649 1.00 94.50 133 GLU A O 1
ATOM 1073 N N . PHE A 1 134 ? 6.098 -2.532 -6.820 1.00 97.31 134 PHE A N 1
ATOM 1074 C CA . PHE A 1 134 ? 7.445 -2.821 -7.299 1.00 97.31 134 PHE A CA 1
ATOM 1075 C C . PHE A 1 134 ? 8.434 -1.724 -6.883 1.00 97.31 134 PHE A C 1
ATOM 1077 O O . PHE A 1 134 ? 9.471 -2.045 -6.305 1.00 97.31 134 PHE A O 1
ATOM 1084 N N . CYS A 1 135 ? 8.113 -0.445 -7.088 1.00 97.75 135 CYS A N 1
ATOM 1085 C CA . CYS A 1 135 ? 8.967 0.678 -6.698 1.00 97.75 135 CYS A CA 1
ATOM 1086 C C . CYS A 1 135 ? 9.129 0.778 -5.170 1.00 97.75 135 CYS A C 1
ATOM 1088 O O . CYS A 1 135 ? 10.240 0.968 -4.674 1.00 97.75 135 CYS A O 1
ATOM 1090 N N . TYR A 1 136 ? 8.051 0.589 -4.402 1.00 96.06 136 TYR A N 1
ATOM 1091 C CA . TYR A 1 136 ? 8.085 0.619 -2.936 1.00 96.06 136 TYR A CA 1
ATOM 1092 C C . TYR A 1 136 ? 8.941 -0.510 -2.342 1.00 96.06 136 TYR A C 1
ATOM 1094 O O . TYR A 1 136 ? 9.770 -0.285 -1.459 1.00 96.06 136 TYR A O 1
ATOM 1102 N N . TYR A 1 137 ? 8.792 -1.746 -2.827 1.00 96.19 137 TYR A N 1
ATOM 1103 C CA . TYR A 1 137 ? 9.646 -2.840 -2.358 1.00 96.19 137 TYR A CA 1
ATOM 1104 C C . TYR A 1 137 ? 11.068 -2.729 -2.903 1.00 96.19 137 TYR A C 1
ATOM 1106 O O . TYR A 1 137 ? 11.989 -3.176 -2.221 1.00 96.19 137 TYR A O 1
ATOM 1114 N N . SER A 1 138 ? 11.263 -2.110 -4.073 1.00 97.38 138 SER A N 1
ATOM 1115 C CA . SER A 1 138 ? 12.590 -1.832 -4.625 1.00 97.38 138 SER A CA 1
ATOM 1116 C C . SER A 1 138 ? 13.350 -0.879 -3.714 1.00 97.38 138 SER A C 1
ATOM 1118 O O . SER A 1 138 ? 14.471 -1.189 -3.317 1.00 97.38 138 SER A O 1
ATOM 1120 N N . SER A 1 139 ? 12.730 0.223 -3.281 1.00 97.06 139 SER A N 1
ATOM 1121 C CA . SER A 1 139 ? 13.361 1.157 -2.341 1.00 97.06 139 SER A CA 1
ATOM 1122 C C . SER A 1 139 ? 13.678 0.496 -0.991 1.00 97.06 139 SER A C 1
ATOM 1124 O O . SER A 1 139 ? 14.771 0.677 -0.453 1.00 97.06 139 SER A O 1
ATOM 1126 N N . LYS A 1 140 ? 12.794 -0.375 -0.482 1.00 95.44 140 LYS A N 1
ATOM 1127 C CA . LYS A 1 140 ? 13.051 -1.163 0.738 1.00 95.44 140 LYS A CA 1
ATOM 1128 C C . LYS A 1 140 ? 14.179 -2.190 0.565 1.00 95.44 140 LYS A C 1
ATOM 1130 O O . LYS A 1 140 ? 14.981 -2.402 1.480 1.00 95.44 140 LYS A O 1
ATOM 1135 N N . TYR A 1 141 ? 14.244 -2.849 -0.590 1.00 95.88 141 TYR A N 1
ATOM 1136 C CA . TYR A 1 141 ? 15.307 -3.794 -0.931 1.00 95.88 141 TYR A CA 1
ATOM 1137 C C . TYR A 1 141 ? 16.659 -3.091 -1.023 1.00 95.88 141 TYR A C 1
ATOM 1139 O O . TYR A 1 141 ? 17.640 -3.598 -0.488 1.00 95.88 141 TYR A O 1
ATOM 1147 N N . LEU A 1 142 ? 16.717 -1.905 -1.632 1.00 94.25 142 LEU A N 1
ATOM 1148 C CA . LEU A 1 142 ? 17.964 -1.165 -1.799 1.00 94.25 142 LEU A CA 1
ATOM 1149 C C . LEU A 1 142 ? 18.666 -0.874 -0.470 1.00 94.25 142 LEU A C 1
ATOM 1151 O O . LEU A 1 142 ? 19.893 -0.958 -0.438 1.00 94.25 142 LEU A O 1
ATOM 1155 N N . ILE A 1 143 ? 17.901 -0.639 0.599 1.00 92.50 143 ILE A N 1
ATOM 1156 C CA . ILE A 1 143 ? 18.420 -0.418 1.956 1.00 92.50 143 ILE A CA 1
ATOM 1157 C C . ILE A 1 143 ? 18.720 -1.735 2.677 1.00 92.50 143 ILE A C 1
ATOM 1159 O O . ILE A 1 143 ? 19.769 -1.883 3.291 1.00 92.50 143 ILE A O 1
ATOM 1163 N N . SER A 1 144 ? 17.796 -2.697 2.631 1.00 91.44 144 SER A N 1
ATOM 1164 C CA . SER A 1 144 ? 17.890 -3.908 3.464 1.00 91.44 144 SER A CA 1
ATOM 1165 C C . SER A 1 144 ? 18.691 -5.056 2.847 1.00 91.44 144 SER A C 1
ATOM 1167 O O . SER A 1 144 ? 19.087 -5.964 3.572 1.00 91.44 144 SER A O 1
ATOM 1169 N N . LYS A 1 145 ? 18.868 -5.062 1.520 1.00 92.38 145 LYS A N 1
ATOM 1170 C CA . LYS A 1 145 ? 19.441 -6.164 0.723 1.00 92.38 145 LYS A CA 1
ATOM 1171 C C . LYS A 1 145 ? 18.835 -7.539 1.043 1.00 92.38 145 LYS A C 1
ATOM 1173 O O . LYS A 1 145 ? 19.511 -8.559 1.033 1.00 92.38 145 LYS A O 1
ATOM 1178 N N . ASN A 1 146 ? 17.540 -7.570 1.353 1.00 91.50 146 ASN A N 1
ATOM 1179 C CA . ASN A 1 146 ? 16.845 -8.793 1.738 1.00 91.50 146 ASN A CA 1
ATOM 1180 C C . ASN A 1 146 ? 16.449 -9.632 0.506 1.00 91.50 146 ASN A C 1
ATOM 1182 O O . ASN A 1 146 ? 15.592 -9.211 -0.271 1.00 91.50 146 ASN A O 1
ATOM 1186 N N . ASN A 1 147 ? 16.987 -10.850 0.385 1.00 91.81 147 ASN A N 1
ATOM 1187 C CA . ASN A 1 147 ? 16.705 -11.777 -0.725 1.00 91.81 147 ASN A CA 1
ATOM 1188 C C . ASN A 1 147 ? 15.211 -12.112 -0.897 1.00 91.81 147 ASN A C 1
ATOM 1190 O O . ASN A 1 147 ? 14.749 -12.336 -2.013 1.00 91.81 147 ASN A O 1
ATOM 1194 N N . TYR A 1 148 ? 14.421 -12.122 0.183 1.00 90.88 148 TYR A N 1
ATOM 1195 C CA . TYR A 1 148 ? 12.969 -12.309 0.074 1.00 90.88 148 TYR A CA 1
ATOM 1196 C C . TYR A 1 148 ? 12.309 -11.164 -0.706 1.00 90.88 148 TYR A C 1
ATOM 1198 O O . TYR A 1 148 ? 11.366 -11.389 -1.466 1.00 90.88 148 TYR A O 1
ATOM 1206 N N . LEU A 1 149 ? 12.804 -9.933 -0.536 1.00 93.25 149 LEU A N 1
ATOM 1207 C CA . LEU A 1 149 ? 12.323 -8.798 -1.316 1.00 93.25 149 LEU A CA 1
ATOM 1208 C C . LEU A 1 149 ? 12.750 -8.928 -2.774 1.00 93.25 149 LEU A C 1
ATOM 1210 O O . LEU A 1 149 ? 11.906 -8.727 -3.632 1.00 93.25 149 LEU A O 1
ATOM 1214 N N . GLU A 1 150 ? 13.986 -9.334 -3.061 1.00 94.44 150 GLU A N 1
ATOM 1215 C CA . GLU A 1 150 ? 14.451 -9.544 -4.440 1.00 94.44 150 GLU A CA 1
ATOM 1216 C C . GLU A 1 150 ? 13.555 -10.531 -5.210 1.00 94.44 150 GLU A C 1
ATOM 1218 O O . GLU A 1 150 ? 13.036 -10.199 -6.276 1.00 94.44 150 GLU A O 1
ATOM 1223 N N . LEU A 1 151 ? 13.240 -11.688 -4.614 1.00 94.38 151 LEU A N 1
ATOM 1224 C CA . LEU A 1 151 ? 12.301 -12.657 -5.201 1.00 94.38 151 LEU A CA 1
ATOM 1225 C C . LEU A 1 151 ? 10.907 -12.053 -5.438 1.00 94.38 151 LEU A C 1
ATOM 1227 O O . LEU A 1 151 ? 10.242 -12.341 -6.438 1.00 94.38 151 LEU A O 1
ATOM 1231 N N . LYS A 1 152 ? 10.448 -11.192 -4.523 1.00 94.00 152 LYS A N 1
ATOM 1232 C CA . LYS A 1 152 ? 9.176 -10.477 -4.664 1.00 94.00 152 LYS A CA 1
ATOM 1233 C C . LYS A 1 152 ? 9.216 -9.470 -5.821 1.00 94.00 152 LYS A C 1
ATOM 1235 O O . LYS A 1 152 ? 8.233 -9.361 -6.551 1.00 94.00 152 LYS A O 1
ATOM 1240 N N . LEU A 1 153 ? 10.331 -8.762 -6.004 1.00 96.44 153 LEU A N 1
ATOM 1241 C CA . LEU A 1 153 ? 10.536 -7.816 -7.105 1.00 96.44 153 LEU A CA 1
ATOM 1242 C C . LEU A 1 153 ? 10.539 -8.517 -8.454 1.00 96.44 153 LEU A C 1
ATOM 1244 O O . LEU A 1 153 ? 9.870 -8.061 -9.380 1.00 96.44 153 LEU A O 1
ATOM 1248 N N . GLU A 1 154 ? 11.223 -9.656 -8.551 1.00 96.06 154 GLU A N 1
ATOM 1249 C CA . GLU A 1 154 ? 11.216 -10.471 -9.761 1.00 96.06 154 GLU A CA 1
ATOM 1250 C C . GLU A 1 154 ? 9.792 -10.895 -10.140 1.00 96.06 154 GLU A C 1
ATOM 1252 O O . GLU A 1 154 ? 9.399 -10.793 -11.306 1.00 96.06 154 GLU A O 1
ATOM 1257 N N . LYS A 1 155 ? 8.994 -11.324 -9.152 1.00 95.38 155 LYS A N 1
ATOM 1258 C CA . LYS A 1 155 ? 7.589 -11.685 -9.363 1.00 95.38 155 LYS A CA 1
ATOM 1259 C C . LYS A 1 155 ? 6.768 -10.502 -9.877 1.00 95.38 155 LYS A C 1
ATOM 1261 O O . LYS A 1 155 ? 6.105 -10.644 -10.903 1.00 95.38 155 LYS A O 1
ATOM 1266 N N . TYR A 1 156 ? 6.834 -9.345 -9.211 1.00 95.44 156 TYR A N 1
ATOM 1267 C CA . TYR A 1 156 ? 6.109 -8.156 -9.667 1.00 95.44 156 TYR A CA 1
ATOM 1268 C C . TYR A 1 156 ? 6.513 -7.762 -11.083 1.00 95.44 156 TYR A C 1
ATOM 1270 O O . TYR A 1 156 ? 5.638 -7.540 -11.915 1.00 95.44 156 TYR A O 1
ATOM 1278 N N . TRP A 1 157 ? 7.813 -7.726 -11.384 1.00 97.12 157 TRP A N 1
ATOM 1279 C CA . TRP A 1 157 ? 8.283 -7.358 -12.715 1.00 97.12 157 TRP A CA 1
ATOM 1280 C C . TRP A 1 157 ? 7.778 -8.321 -13.792 1.00 97.12 157 TRP A C 1
ATOM 1282 O O . TRP A 1 157 ? 7.242 -7.883 -14.808 1.00 97.12 157 TRP A O 1
ATOM 1292 N N . LYS A 1 158 ? 7.864 -9.637 -13.559 1.00 96.25 158 LYS A N 1
ATOM 1293 C CA . LYS A 1 158 ? 7.339 -10.647 -14.491 1.00 96.25 158 LYS A CA 1
ATOM 1294 C C . LYS A 1 158 ? 5.845 -10.473 -14.745 1.00 96.25 158 LYS A C 1
ATOM 1296 O O . LYS A 1 158 ? 5.401 -10.629 -15.884 1.00 96.25 158 LYS A O 1
ATOM 1301 N N . GLU A 1 159 ? 5.068 -10.172 -13.712 1.00 95.75 159 GLU A N 1
ATOM 1302 C CA . GLU A 1 159 ? 3.631 -9.947 -13.846 1.00 95.75 159 GLU A CA 1
ATOM 1303 C C . GLU A 1 159 ? 3.329 -8.630 -14.584 1.00 95.75 159 GLU A C 1
ATOM 1305 O O . GLU A 1 159 ? 2.553 -8.656 -15.536 1.00 95.75 159 GLU A O 1
ATOM 1310 N N . ILE A 1 160 ? 4.001 -7.519 -14.246 1.00 96.50 160 ILE A N 1
ATOM 1311 C CA . ILE A 1 160 ? 3.891 -6.229 -14.960 1.00 96.50 160 ILE A CA 1
ATOM 1312 C C . ILE A 1 160 ? 4.211 -6.419 -16.443 1.00 96.50 160 ILE A C 1
ATOM 1314 O O . ILE A 1 160 ? 3.439 -5.996 -17.306 1.00 96.50 160 ILE A O 1
ATOM 1318 N N . ALA A 1 161 ? 5.315 -7.105 -16.742 1.00 96.44 161 ALA A N 1
ATOM 1319 C CA . ALA A 1 161 ? 5.739 -7.351 -18.108 1.00 96.44 161 ALA A CA 1
ATOM 1320 C C . ALA A 1 161 ? 4.744 -8.239 -18.868 1.00 96.44 161 ALA A C 1
ATOM 1322 O O . ALA A 1 161 ? 4.452 -7.989 -20.032 1.00 96.44 161 ALA A O 1
ATOM 1323 N N . THR A 1 162 ? 4.160 -9.239 -18.200 1.00 95.50 162 THR A N 1
ATOM 1324 C CA . THR A 1 162 ? 3.109 -10.083 -18.790 1.00 95.50 162 THR A CA 1
ATOM 1325 C C . THR A 1 162 ? 1.856 -9.276 -19.115 1.00 95.50 162 THR A C 1
ATOM 1327 O O . THR A 1 162 ? 1.350 -9.383 -20.228 1.00 95.50 162 THR A O 1
ATOM 1330 N N . LEU A 1 163 ? 1.374 -8.470 -18.165 1.00 94.06 163 LEU A N 1
ATOM 1331 C CA . LEU A 1 163 ? 0.150 -7.677 -18.307 1.00 94.06 163 LEU A CA 1
ATOM 1332 C C . LEU A 1 163 ? 0.242 -6.637 -19.425 1.00 94.06 163 LEU A C 1
ATOM 1334 O O . LEU A 1 163 ? -0.774 -6.295 -20.019 1.00 94.06 163 LEU A O 1
ATOM 1338 N N . ASN A 1 164 ? 1.449 -6.150 -19.712 1.00 94.75 164 ASN A N 1
ATOM 1339 C CA . ASN A 1 164 ? 1.679 -5.065 -20.663 1.00 94.75 164 ASN A CA 1
ATOM 1340 C C . ASN A 1 164 ? 2.423 -5.509 -21.932 1.00 94.75 164 ASN A C 1
ATOM 1342 O O . ASN A 1 164 ? 2.882 -4.665 -22.702 1.00 94.75 164 ASN A O 1
ATOM 1346 N N . HIS A 1 165 ? 2.553 -6.822 -22.151 1.00 94.62 165 HIS A N 1
ATOM 1347 C CA . HIS A 1 165 ? 3.244 -7.406 -23.307 1.00 94.62 165 HIS A CA 1
ATOM 1348 C C . HIS A 1 165 ? 4.684 -6.884 -23.501 1.00 94.62 165 HIS A C 1
ATOM 1350 O O . HIS A 1 165 ? 5.130 -6.647 -24.621 1.00 94.62 165 HIS A O 1
ATOM 1356 N N . ILE A 1 166 ? 5.414 -6.719 -22.397 1.00 95.12 166 ILE A N 1
ATOM 1357 C CA . ILE A 1 166 ? 6.829 -6.325 -22.362 1.00 95.12 166 ILE A CA 1
ATOM 1358 C C . ILE A 1 166 ? 7.724 -7.574 -22.306 1.00 95.12 166 ILE A C 1
ATOM 1360 O O . ILE A 1 166 ? 7.352 -8.608 -21.741 1.00 95.12 166 ILE A O 1
ATOM 1364 N N . ASP A 1 167 ? 8.941 -7.473 -22.852 1.00 89.12 167 ASP A N 1
ATOM 1365 C CA . ASP A 1 167 ? 9.961 -8.517 -22.727 1.00 89.12 167 ASP A CA 1
ATOM 1366 C C . ASP A 1 167 ? 10.344 -8.782 -21.257 1.00 89.12 167 ASP A C 1
ATOM 1368 O O . ASP A 1 167 ? 10.897 -7.937 -20.549 1.00 89.12 167 ASP A O 1
ATOM 1372 N N . LYS A 1 168 ? 10.108 -10.021 -20.819 1.00 84.06 168 LYS A N 1
ATOM 1373 C CA . LYS A 1 168 ? 10.396 -10.504 -19.462 1.00 84.06 168 LYS A CA 1
ATOM 1374 C C . LYS A 1 168 ? 11.890 -10.720 -19.197 1.00 84.06 168 LYS A C 1
ATOM 1376 O O . LYS A 1 168 ? 12.252 -10.999 -18.057 1.00 84.06 168 LYS A O 1
ATOM 1381 N N . LYS A 1 169 ? 12.753 -10.642 -20.217 1.00 91.50 169 LYS A N 1
ATOM 1382 C CA . LYS A 1 169 ? 14.212 -10.809 -20.078 1.00 91.50 169 LYS A CA 1
ATOM 1383 C C . LYS A 1 169 ? 14.905 -9.606 -19.443 1.00 91.50 169 LYS A C 1
ATOM 1385 O O . LYS A 1 169 ? 16.049 -9.737 -19.008 1.00 91.50 169 LYS A O 1
ATOM 1390 N N . ILE A 1 170 ? 14.240 -8.451 -19.380 1.00 92.19 170 ILE A N 1
ATOM 1391 C CA . ILE A 1 170 ? 14.752 -7.286 -18.653 1.00 92.19 170 ILE A CA 1
ATOM 1392 C C . ILE A 1 170 ? 14.940 -7.686 -17.188 1.00 92.19 170 ILE A C 1
ATOM 1394 O O . ILE A 1 170 ? 14.024 -8.220 -16.560 1.00 92.19 170 ILE A O 1
ATOM 1398 N N . LYS A 1 171 ? 16.138 -7.454 -16.646 1.00 94.62 171 LYS A N 1
ATOM 1399 C CA . LYS A 1 171 ? 16.443 -7.782 -15.251 1.00 94.62 171 LYS A CA 1
ATOM 1400 C C . LYS A 1 171 ? 15.620 -6.883 -14.331 1.00 94.62 171 LYS A C 1
ATOM 1402 O O . LYS A 1 171 ? 15.603 -5.672 -14.507 1.00 94.62 171 LYS A O 1
ATOM 1407 N N . HIS A 1 172 ? 15.002 -7.464 -13.308 1.00 93.69 172 HIS A N 1
ATOM 1408 C CA . HIS A 1 172 ? 14.109 -6.750 -12.387 1.00 93.69 172 HIS A CA 1
ATOM 1409 C C . HIS A 1 172 ? 14.813 -5.688 -11.514 1.00 93.69 172 HIS A C 1
ATOM 1411 O O . HIS A 1 172 ? 14.138 -4.929 -10.832 1.00 93.69 172 HIS A O 1
ATOM 1417 N N . LEU A 1 173 ? 16.149 -5.621 -11.525 1.00 95.50 173 LEU A N 1
ATOM 1418 C CA . LEU A 1 173 ? 16.940 -4.570 -10.866 1.00 95.50 173 LEU A CA 1
ATOM 1419 C C . LEU A 1 173 ? 17.533 -3.547 -11.853 1.00 95.50 173 LEU A C 1
ATOM 1421 O O . LEU A 1 173 ? 18.230 -2.626 -11.437 1.00 95.50 173 LEU A O 1
ATOM 1425 N N . ASP A 1 174 ? 17.272 -3.691 -13.155 1.00 96.38 174 ASP A N 1
ATOM 1426 C CA . ASP A 1 174 ? 17.672 -2.717 -14.175 1.00 96.38 174 ASP A CA 1
ATOM 1427 C C . ASP A 1 174 ? 16.603 -1.622 -14.294 1.00 96.38 174 ASP A C 1
ATOM 1429 O O . ASP A 1 174 ? 15.791 -1.590 -15.223 1.00 96.38 174 ASP A O 1
ATOM 1433 N N . PHE A 1 175 ? 16.557 -0.747 -13.286 1.00 97.25 175 PHE A N 1
ATOM 1434 C CA . PHE A 1 175 ? 15.508 0.266 -13.158 1.00 97.25 175 PHE A CA 1
ATOM 1435 C C . PHE A 1 175 ? 15.488 1.267 -14.319 1.00 97.25 175 PHE A C 1
ATOM 1437 O O . PHE A 1 175 ? 14.411 1.712 -14.710 1.00 97.25 175 PHE A O 1
ATOM 1444 N N . GLU A 1 176 ? 16.644 1.587 -14.909 1.00 96.31 176 GLU A N 1
ATOM 1445 C CA . GLU A 1 176 ? 16.718 2.467 -16.082 1.00 96.31 176 GLU A CA 1
ATOM 1446 C C . GLU A 1 176 ? 16.078 1.821 -17.304 1.00 96.31 176 GLU A C 1
ATOM 1448 O O . GLU A 1 176 ? 15.248 2.447 -17.969 1.00 96.31 176 GLU A O 1
ATOM 1453 N N . ARG A 1 177 ? 16.416 0.555 -17.585 1.00 96.75 177 ARG A N 1
ATOM 1454 C CA . ARG A 1 177 ? 15.812 -0.161 -18.708 1.00 96.75 177 ARG A CA 1
ATOM 1455 C C . ARG A 1 177 ? 14.318 -0.361 -18.499 1.00 96.75 177 ARG A C 1
ATOM 1457 O O . ARG A 1 177 ? 13.557 -0.172 -19.447 1.00 96.75 177 ARG A O 1
ATOM 1464 N N . ILE A 1 178 ? 13.901 -0.710 -17.282 1.00 97.75 178 ILE A N 1
ATOM 1465 C CA . ILE A 1 178 ? 12.484 -0.832 -16.921 1.00 97.75 178 ILE A CA 1
ATOM 1466 C C . ILE A 1 178 ? 11.763 0.483 -17.214 1.00 97.75 178 ILE A C 1
ATOM 1468 O O . ILE A 1 178 ? 10.777 0.480 -17.946 1.00 97.75 178 ILE A O 1
ATOM 1472 N N . PHE A 1 179 ? 12.272 1.611 -16.720 1.00 97.62 179 PHE A N 1
ATOM 1473 C CA . PHE A 1 179 ? 11.609 2.899 -16.897 1.00 97.62 179 PHE A CA 1
ATOM 1474 C C . PHE A 1 179 ? 11.523 3.335 -18.362 1.00 97.62 179 PHE A C 1
ATOM 1476 O O . PHE A 1 179 ? 10.478 3.815 -18.806 1.00 97.62 179 PHE A O 1
ATOM 1483 N N . ALA A 1 180 ? 12.592 3.118 -19.133 1.00 97.00 180 ALA A N 1
ATOM 1484 C CA . ALA A 1 180 ? 12.599 3.389 -20.566 1.00 97.00 180 ALA A CA 1
ATOM 1485 C C . ALA A 1 180 ? 11.504 2.597 -21.298 1.00 97.00 180 ALA A C 1
ATOM 1487 O O . ALA A 1 180 ? 10.779 3.159 -22.116 1.00 97.00 180 ALA A O 1
ATOM 1488 N N . VAL A 1 181 ? 11.338 1.317 -20.960 1.00 97.19 181 VAL A N 1
ATOM 1489 C CA . VAL A 1 181 ? 10.333 0.452 -21.589 1.00 97.19 181 VAL A CA 1
ATOM 1490 C C . VAL A 1 181 ? 8.915 0.785 -21.125 1.00 97.19 181 VAL A C 1
ATOM 1492 O O . VAL A 1 181 ? 7.997 0.785 -21.942 1.00 97.19 181 VAL A O 1
ATOM 1495 N N . LEU A 1 182 ? 8.715 1.157 -19.856 1.00 97.00 182 LEU A N 1
ATOM 1496 C CA . LEU A 1 182 ? 7.420 1.674 -19.394 1.00 97.00 182 LEU A CA 1
ATOM 1497 C C . LEU A 1 182 ? 7.002 2.922 -20.197 1.00 97.00 182 LEU A C 1
ATOM 1499 O O . LEU A 1 182 ? 5.846 3.024 -20.612 1.00 97.00 182 LEU A O 1
ATOM 1503 N N . LYS A 1 183 ? 7.947 3.833 -20.478 1.00 97.06 183 LYS A N 1
ATOM 1504 C CA . LYS A 1 183 ? 7.719 5.025 -21.314 1.00 97.06 183 LYS A CA 1
ATOM 1505 C C . LYS A 1 183 ? 7.444 4.681 -22.778 1.00 97.06 183 LYS A C 1
ATOM 1507 O O . LYS A 1 183 ? 6.508 5.230 -23.355 1.00 97.06 183 LYS A O 1
ATOM 1512 N N . GLU A 1 184 ? 8.214 3.766 -23.365 1.00 96.81 184 GLU A N 1
ATOM 1513 C CA . GLU A 1 184 ? 8.028 3.282 -24.742 1.00 96.81 184 GLU A CA 1
ATOM 1514 C C . GLU A 1 184 ? 6.621 2.700 -24.950 1.00 96.81 184 GLU A C 1
ATOM 1516 O O . GLU A 1 184 ? 5.926 3.055 -25.902 1.00 96.81 184 GLU A O 1
ATOM 1521 N N . HIS A 1 185 ? 6.160 1.890 -23.995 1.00 95.88 185 HIS A N 1
ATOM 1522 C CA . HIS A 1 185 ? 4.823 1.296 -23.995 1.00 95.88 185 HIS A CA 1
ATOM 1523 C C . HIS A 1 185 ? 3.718 2.265 -23.534 1.00 95.88 185 HIS A C 1
ATOM 1525 O O . HIS A 1 185 ? 2.554 1.871 -23.464 1.00 95.88 185 HIS A O 1
ATOM 1531 N N . LYS A 1 186 ? 4.050 3.531 -23.229 1.00 95.88 186 LYS A N 1
ATOM 1532 C CA . LYS A 1 186 ? 3.119 4.565 -22.735 1.00 95.88 186 LYS A CA 1
ATOM 1533 C C . LYS A 1 186 ? 2.313 4.112 -21.510 1.00 95.88 186 LYS A C 1
ATOM 1535 O O . LYS A 1 186 ? 1.137 4.452 -21.363 1.00 95.88 186 LYS A O 1
ATOM 1540 N N . ILE A 1 187 ? 2.942 3.337 -20.630 1.00 96.25 187 ILE A N 1
ATOM 1541 C CA . ILE A 1 187 ? 2.307 2.838 -19.414 1.00 96.25 187 ILE A CA 1
ATOM 1542 C C . ILE A 1 187 ? 2.178 3.986 -18.421 1.00 96.25 187 ILE A C 1
ATOM 1544 O O . ILE A 1 187 ? 3.161 4.622 -18.045 1.00 96.25 187 ILE A O 1
ATOM 1548 N N . GLN A 1 188 ? 0.948 4.241 -17.982 1.00 94.44 188 GLN A N 1
ATOM 1549 C CA . GLN A 1 188 ? 0.682 5.216 -16.932 1.00 94.44 188 GLN A CA 1
ATOM 1550 C C . GLN A 1 188 ? 1.200 4.683 -15.598 1.00 94.44 188 GLN A C 1
ATOM 1552 O O . GLN A 1 188 ? 0.928 3.535 -15.242 1.00 94.44 188 GLN A O 1
ATOM 1557 N N . ILE A 1 189 ? 1.894 5.529 -14.841 1.00 95.62 189 ILE A N 1
ATOM 1558 C CA . ILE A 1 189 ? 2.388 5.210 -13.499 1.00 95.62 189 ILE A CA 1
ATOM 1559 C C . ILE A 1 189 ? 1.902 6.251 -12.487 1.00 95.62 189 ILE A C 1
ATOM 1561 O O . ILE A 1 189 ? 1.246 7.227 -12.847 1.00 95.62 189 ILE A O 1
ATOM 1565 N N . LEU A 1 190 ? 2.107 5.972 -11.203 1.00 94.38 190 LEU A N 1
ATOM 1566 C CA . LEU A 1 190 ? 1.786 6.889 -10.108 1.00 94.38 190 LEU A CA 1
ATOM 1567 C C . LEU A 1 190 ? 2.962 7.835 -9.832 1.00 94.38 190 LEU A C 1
ATOM 1569 O O . LEU A 1 190 ? 4.092 7.522 -10.211 1.00 94.38 190 LEU A O 1
ATOM 1573 N N . ASP A 1 191 ? 2.710 8.952 -9.152 1.00 95.25 191 ASP A N 1
ATOM 1574 C CA . ASP A 1 191 ? 3.719 9.985 -8.889 1.00 95.25 191 ASP A CA 1
ATOM 1575 C C . ASP A 1 191 ? 4.836 9.432 -8.003 1.00 95.25 191 ASP A C 1
ATOM 1577 O O . ASP A 1 191 ? 6.012 9.680 -8.258 1.00 95.25 191 ASP A O 1
ATOM 1581 N N . SER A 1 192 ? 4.492 8.577 -7.034 1.00 96.44 192 SER A N 1
ATOM 1582 C CA . SER A 1 192 ? 5.481 7.808 -6.266 1.00 96.44 192 SER A CA 1
ATOM 1583 C C . SER A 1 192 ? 6.383 6.954 -7.164 1.00 96.44 192 SER A C 1
ATOM 1585 O O . SER A 1 192 ? 7.588 6.869 -6.956 1.00 96.44 192 SER A O 1
ATOM 1587 N N . SER A 1 193 ? 5.831 6.322 -8.199 1.00 97.88 193 SER A N 1
ATOM 1588 C CA . SER A 1 193 ? 6.604 5.451 -9.090 1.00 97.88 193 SER A CA 1
ATOM 1589 C C . SER A 1 193 ? 7.512 6.253 -10.017 1.00 97.88 193 SER A C 1
ATOM 1591 O O . SER A 1 193 ? 8.661 5.868 -10.220 1.00 97.88 193 SER A O 1
ATOM 1593 N N . GLU A 1 194 ? 7.015 7.371 -10.550 1.00 97.56 194 GLU A N 1
ATOM 1594 C CA . GLU A 1 194 ? 7.814 8.325 -11.327 1.00 97.56 194 GLU A CA 1
ATOM 1595 C C . GLU A 1 194 ? 8.965 8.866 -10.471 1.00 97.56 194 GLU A C 1
ATOM 1597 O O . GLU A 1 194 ? 10.123 8.813 -10.890 1.00 97.56 194 GLU A O 1
ATOM 1602 N N . TYR A 1 195 ? 8.666 9.276 -9.234 1.00 97.62 195 TYR A N 1
ATOM 1603 C CA . TYR A 1 195 ? 9.661 9.719 -8.264 1.00 97.62 195 TYR A CA 1
ATOM 1604 C C . TYR A 1 195 ? 10.749 8.663 -8.043 1.00 97.62 195 TYR A C 1
ATOM 1606 O O . TYR A 1 195 ? 11.936 8.987 -8.117 1.00 97.62 195 TYR A O 1
ATOM 1614 N N . PHE A 1 196 ? 10.369 7.395 -7.836 1.00 98.25 196 PHE A N 1
ATOM 1615 C CA . PHE A 1 196 ? 11.331 6.304 -7.689 1.00 98.25 196 PHE A CA 1
ATOM 1616 C C . PHE A 1 196 ? 12.293 6.236 -8.873 1.00 98.25 196 PHE A C 1
ATOM 1618 O O . PHE A 1 196 ? 13.504 6.306 -8.683 1.00 98.25 196 PHE A O 1
ATOM 1625 N N . PHE A 1 197 ? 11.777 6.116 -10.098 1.00 97.94 197 PHE A N 1
ATOM 1626 C CA . PHE A 1 197 ? 12.629 5.918 -11.271 1.00 97.94 197 PHE A CA 1
ATOM 1627 C C . PHE A 1 197 ? 13.538 7.114 -11.560 1.00 97.94 197 PHE A C 1
ATOM 1629 O O . PHE A 1 197 ? 14.655 6.922 -12.038 1.00 97.94 197 PHE A O 1
ATOM 1636 N N . GLN A 1 198 ? 13.093 8.331 -11.244 1.00 96.38 198 GLN A N 1
ATOM 1637 C CA . GLN A 1 198 ? 13.903 9.538 -11.397 1.00 96.38 198 GLN A CA 1
ATOM 1638 C C . GLN A 1 198 ? 15.023 9.646 -10.349 1.00 96.38 198 GLN A C 1
ATOM 1640 O O . GLN A 1 198 ? 16.074 10.208 -10.650 1.00 96.38 198 GLN A O 1
ATOM 1645 N N . ASN A 1 199 ? 14.823 9.102 -9.142 1.00 96.81 199 ASN A N 1
ATOM 1646 C CA . ASN A 1 199 ? 15.701 9.357 -7.992 1.00 96.81 199 ASN A CA 1
ATOM 1647 C C . ASN A 1 199 ? 16.426 8.117 -7.448 1.00 96.81 199 ASN A C 1
ATOM 1649 O O . ASN A 1 199 ? 17.265 8.244 -6.559 1.00 96.81 199 ASN A O 1
ATOM 1653 N N . VAL A 1 200 ? 16.169 6.916 -7.978 1.00 95.75 200 VAL A N 1
ATOM 1654 C CA . VAL A 1 200 ? 16.732 5.649 -7.464 1.00 95.75 200 VAL A CA 1
ATOM 1655 C C . VAL A 1 200 ? 18.267 5.615 -7.422 1.00 95.75 200 VAL A C 1
ATOM 1657 O O . VAL A 1 200 ? 18.844 4.874 -6.630 1.00 95.75 200 VAL A O 1
ATOM 1660 N N . LYS A 1 201 ? 18.942 6.413 -8.259 1.00 91.62 201 LYS A N 1
ATOM 1661 C CA . LYS A 1 201 ? 20.410 6.514 -8.295 1.00 91.62 201 LYS A CA 1
ATOM 1662 C C . LYS A 1 201 ? 20.987 7.632 -7.427 1.00 91.62 201 LYS A C 1
ATOM 1664 O O . LYS A 1 201 ? 22.185 7.611 -7.162 1.00 91.62 201 LYS A O 1
ATOM 1669 N N . THR A 1 202 ? 20.178 8.618 -7.054 1.00 89.75 202 THR A N 1
ATOM 1670 C CA . THR A 1 202 ? 20.647 9.896 -6.497 1.00 89.75 202 THR A CA 1
ATOM 1671 C C . THR A 1 202 ? 20.154 10.150 -5.081 1.00 89.75 202 THR A C 1
ATOM 1673 O O . THR A 1 202 ? 20.837 10.845 -4.336 1.00 89.75 202 THR A O 1
ATOM 1676 N N . SER A 1 203 ? 19.000 9.604 -4.690 1.00 89.06 203 SER A N 1
ATOM 1677 C CA . SER A 1 203 ? 18.463 9.802 -3.345 1.00 89.06 203 SER A CA 1
ATOM 1678 C C . SER A 1 203 ? 19.077 8.824 -2.342 1.00 89.06 203 SER A C 1
ATOM 1680 O O . SER A 1 203 ? 18.972 7.604 -2.481 1.00 89.06 203 SER A O 1
ATOM 1682 N N . GLU A 1 204 ? 19.648 9.377 -1.272 1.00 88.50 204 GLU A N 1
ATOM 1683 C CA . GLU A 1 204 ? 20.092 8.627 -0.090 1.00 88.50 204 GLU A CA 1
ATOM 1684 C C . GLU A 1 204 ? 18.911 8.161 0.783 1.00 88.50 204 GLU A C 1
ATOM 1686 O O . GLU A 1 204 ? 19.040 7.210 1.553 1.00 88.50 204 GLU A O 1
ATOM 1691 N N . ASN A 1 205 ? 17.738 8.789 0.630 1.00 92.81 205 ASN A N 1
ATOM 1692 C CA . ASN A 1 205 ? 16.542 8.564 1.446 1.00 92.81 205 ASN A CA 1
ATOM 1693 C C . ASN A 1 205 ? 15.362 7.994 0.648 1.00 92.81 205 ASN A C 1
ATOM 1695 O O . ASN A 1 205 ? 14.219 8.049 1.108 1.00 92.81 205 ASN A O 1
ATOM 1699 N N . ILE A 1 206 ? 15.643 7.369 -0.502 1.00 94.81 206 ILE A N 1
ATOM 1700 C CA . ILE A 1 206 ? 14.647 6.910 -1.481 1.00 94.81 206 ILE A CA 1
ATOM 1701 C C . ILE A 1 206 ? 13.490 6.126 -0.855 1.00 94.81 206 ILE A C 1
ATOM 1703 O O . ILE A 1 206 ? 12.350 6.244 -1.287 1.00 94.81 206 ILE A O 1
ATOM 1707 N N . TYR A 1 207 ? 13.749 5.324 0.179 1.00 95.19 207 TYR A N 1
ATOM 1708 C CA . TYR A 1 207 ? 12.701 4.574 0.869 1.00 95.19 207 TYR A CA 1
ATOM 1709 C C . TYR A 1 207 ? 11.761 5.453 1.692 1.00 95.19 207 TYR A C 1
ATOM 1711 O O . TYR A 1 207 ? 10.556 5.218 1.656 1.00 95.19 207 TYR A O 1
ATOM 1719 N N . LEU A 1 208 ? 12.287 6.422 2.446 1.00 93.88 208 LEU A N 1
ATOM 1720 C CA . LEU A 1 208 ? 11.473 7.294 3.295 1.00 93.88 208 LEU A CA 1
ATOM 1721 C C . LEU A 1 208 ? 10.565 8.167 2.427 1.00 93.88 208 LEU A C 1
ATOM 1723 O O . LEU A 1 208 ? 9.358 8.197 2.644 1.00 93.88 208 LEU A O 1
ATOM 1727 N N . GLU A 1 209 ? 11.122 8.755 1.372 1.00 94.69 209 GLU A N 1
ATOM 1728 C CA . GLU A 1 209 ? 10.376 9.587 0.423 1.00 94.69 209 GLU A CA 1
ATOM 1729 C C . GLU A 1 209 ? 9.326 8.759 -0.331 1.00 94.69 209 GLU A C 1
ATOM 1731 O O . GLU A 1 209 ? 8.160 9.147 -0.420 1.00 94.69 209 GLU A O 1
ATOM 1736 N N . MET A 1 210 ? 9.696 7.555 -0.787 1.00 95.19 210 MET A N 1
ATOM 1737 C CA . MET A 1 210 ? 8.741 6.621 -1.388 1.00 95.19 210 MET A CA 1
ATOM 1738 C C . MET A 1 210 ? 7.611 6.248 -0.440 1.00 95.19 210 MET A C 1
ATOM 1740 O O . MET A 1 210 ? 6.453 6.203 -0.844 1.00 95.19 210 MET A O 1
ATOM 1744 N N . ARG A 1 211 ? 7.933 5.942 0.816 1.00 93.56 211 ARG A N 1
ATOM 1745 C CA . ARG A 1 211 ? 6.949 5.569 1.831 1.00 93.56 211 ARG A CA 1
ATOM 1746 C C . ARG A 1 211 ? 5.948 6.696 2.057 1.00 93.56 211 ARG A C 1
ATOM 1748 O O . ARG A 1 211 ? 4.755 6.413 2.158 1.00 93.56 211 ARG A O 1
ATOM 1755 N N . ASP A 1 212 ? 6.410 7.936 2.106 1.00 93.62 212 ASP A N 1
ATOM 1756 C CA . ASP A 1 212 ? 5.553 9.090 2.362 1.00 93.62 212 ASP A CA 1
ATOM 1757 C C . ASP A 1 212 ? 4.642 9.374 1.153 1.00 93.62 212 ASP A C 1
ATOM 1759 O O . ASP A 1 212 ? 3.427 9.496 1.319 1.00 93.62 212 ASP A O 1
ATOM 1763 N N . LEU A 1 213 ? 5.174 9.325 -0.075 1.00 94.44 213 LEU A N 1
ATOM 1764 C CA . LEU A 1 213 ? 4.381 9.472 -1.307 1.00 94.44 213 LEU A CA 1
ATOM 1765 C C . LEU A 1 213 ? 3.344 8.355 -1.482 1.00 94.44 213 LEU A C 1
ATOM 1767 O O . LEU A 1 213 ? 2.179 8.619 -1.780 1.00 94.44 213 LEU A O 1
ATOM 1771 N N . VAL A 1 214 ? 3.743 7.099 -1.261 1.00 92.81 214 VAL A N 1
ATOM 1772 C CA . VAL A 1 214 ? 2.829 5.947 -1.330 1.00 92.81 214 VAL A CA 1
ATOM 1773 C C . VAL A 1 214 ? 1.719 6.077 -0.288 1.00 92.81 214 VAL A C 1
ATOM 1775 O O . VAL A 1 214 ? 0.570 5.742 -0.586 1.00 92.81 214 VAL A O 1
ATOM 1778 N N . SER A 1 215 ? 2.040 6.593 0.904 1.00 91.12 215 SER A N 1
ATOM 1779 C CA . SER A 1 215 ? 1.055 6.842 1.963 1.00 91.12 215 SER A CA 1
ATOM 1780 C C . SER A 1 215 ? 0.026 7.887 1.540 1.00 91.12 215 SER A C 1
ATOM 1782 O O . SER A 1 215 ? -1.181 7.668 1.638 1.00 91.12 215 SER A O 1
ATOM 1784 N N . LEU A 1 216 ? 0.480 8.997 0.963 1.00 90.94 216 LEU A N 1
ATOM 1785 C CA . LEU A 1 216 ? -0.417 10.039 0.481 1.00 90.94 216 LEU A CA 1
ATOM 1786 C C . LEU A 1 216 ? -1.328 9.531 -0.650 1.00 90.94 216 LEU A C 1
ATOM 1788 O O . LEU A 1 216 ? -2.539 9.771 -0.652 1.00 90.94 216 LEU A O 1
ATOM 1792 N N . GLU A 1 217 ? -0.774 8.785 -1.605 1.00 89.94 217 GLU A N 1
ATOM 1793 C CA . GLU A 1 217 ? -1.529 8.257 -2.741 1.00 89.94 217 GLU A CA 1
ATOM 1794 C C . GLU A 1 217 ? -2.597 7.241 -2.317 1.00 89.94 217 GLU A C 1
ATOM 1796 O O . GLU A 1 217 ? -3.720 7.275 -2.841 1.00 89.94 217 GLU A O 1
ATOM 1801 N N . ASN A 1 218 ? -2.261 6.347 -1.383 1.00 88.44 218 ASN A N 1
ATOM 1802 C CA . ASN A 1 218 ? -3.137 5.260 -0.957 1.00 88.44 218 ASN A CA 1
ATOM 1803 C C . ASN A 1 218 ? -4.077 5.677 0.184 1.00 88.44 218 ASN A C 1
ATOM 1805 O O . ASN A 1 218 ? -5.284 5.470 0.063 1.00 88.44 218 ASN A O 1
ATOM 1809 N N . GLN A 1 219 ? -3.563 6.281 1.257 1.00 88.81 219 GLN A N 1
ATOM 1810 C CA . GLN A 1 219 ? -4.305 6.634 2.475 1.00 88.81 219 GLN A CA 1
ATOM 1811 C C . GLN A 1 219 ? -4.884 8.051 2.446 1.00 88.81 219 GLN A C 1
ATOM 1813 O O . GLN A 1 219 ? -5.835 8.319 3.186 1.00 88.81 219 GLN A O 1
ATOM 1818 N N . GLY A 1 220 ? -4.357 8.941 1.597 1.00 87.75 220 GLY A N 1
ATOM 1819 C CA . GLY A 1 220 ? -4.691 10.369 1.633 1.00 87.75 220 GLY A CA 1
ATOM 1820 C C . GLY A 1 220 ? -4.082 11.091 2.836 1.00 87.75 220 GLY A C 1
ATOM 1821 O O . GLY A 1 220 ? -4.598 12.124 3.248 1.00 87.75 220 GLY A O 1
ATOM 1822 N N . LEU A 1 221 ? -3.035 10.517 3.431 1.00 88.69 221 LEU A N 1
ATOM 1823 C CA . LEU A 1 221 ? -2.416 10.967 4.671 1.00 88.69 221 LEU A CA 1
ATOM 1824 C C . LEU A 1 221 ? -0.898 10.823 4.565 1.00 88.69 221 LEU A C 1
ATOM 1826 O O . LEU A 1 221 ? -0.407 9.848 3.995 1.00 88.69 221 LEU A O 1
ATOM 1830 N N . ASP A 1 222 ? -0.164 11.739 5.189 1.00 87.81 222 ASP A N 1
ATOM 1831 C CA . ASP A 1 222 ? 1.279 11.575 5.368 1.00 87.81 222 ASP A CA 1
ATOM 1832 C C . ASP A 1 222 ? 1.569 10.374 6.278 1.00 87.81 222 ASP A C 1
ATOM 1834 O O . ASP A 1 222 ? 0.753 10.004 7.134 1.00 87.81 222 ASP A O 1
ATOM 1838 N N . PHE A 1 223 ? 2.743 9.760 6.127 1.00 86.94 223 PHE A N 1
ATOM 1839 C CA . PHE A 1 223 ? 3.063 8.512 6.823 1.00 86.94 223 PHE A CA 1
ATOM 1840 C C . PHE A 1 223 ? 2.982 8.627 8.356 1.00 86.94 223 PHE A C 1
ATOM 1842 O O . PHE A 1 223 ? 2.465 7.723 9.012 1.00 86.94 223 PHE A O 1
ATOM 1849 N N . GLU A 1 224 ? 3.412 9.753 8.935 1.00 84.69 224 GLU A N 1
ATOM 1850 C CA . GLU A 1 224 ? 3.321 10.009 10.385 1.00 84.69 224 GLU A CA 1
ATOM 1851 C C . GLU A 1 224 ? 1.871 9.963 10.900 1.00 84.69 224 GLU A C 1
ATOM 1853 O O . GLU A 1 224 ? 1.576 9.517 12.015 1.00 84.69 224 GLU A O 1
ATOM 1858 N N . HIS A 1 225 ? 0.922 10.363 10.056 1.00 84.62 225 HIS A N 1
ATOM 1859 C CA . HIS A 1 225 ? -0.499 10.304 10.366 1.00 84.62 225 HIS A CA 1
ATOM 1860 C C . HIS A 1 225 ? -1.085 8.912 10.104 1.00 84.62 225 HIS A C 1
ATOM 1862 O O . HIS A 1 225 ? -2.027 8.523 10.794 1.00 84.62 225 HIS A O 1
ATOM 1868 N N . CYS A 1 226 ? -0.488 8.117 9.217 1.00 86.06 226 CYS A N 1
ATOM 1869 C CA . CYS A 1 226 ? -1.010 6.816 8.807 1.00 86.06 226 CYS A CA 1
ATOM 1870 C C . CYS A 1 226 ? -0.936 5.720 9.867 1.00 86.06 226 CYS A C 1
ATOM 1872 O O . CYS A 1 226 ? -1.687 4.765 9.739 1.00 86.06 226 CYS A O 1
ATOM 1874 N N . ILE A 1 227 ? -0.054 5.781 10.869 1.00 88.44 227 ILE A N 1
ATOM 1875 C CA . ILE A 1 227 ? 0.150 4.636 11.776 1.00 88.44 227 ILE A CA 1
ATOM 1876 C C . ILE A 1 227 ? 0.111 5.057 13.251 1.00 88.44 227 ILE A C 1
ATOM 1878 O O . ILE A 1 227 ? 0.561 6.144 13.620 1.00 88.44 227 ILE A O 1
ATOM 1882 N N . LEU A 1 228 ? -0.460 4.198 14.098 1.00 88.69 228 LEU A N 1
ATOM 1883 C CA . LEU A 1 228 ? -0.315 4.210 15.555 1.00 88.69 228 LEU A CA 1
ATOM 1884 C C . LEU A 1 228 ? -0.198 2.765 16.055 1.00 88.69 228 LEU A C 1
ATOM 1886 O O . LEU A 1 228 ? -1.087 1.957 15.802 1.00 88.69 228 LEU A O 1
ATOM 1890 N N . SER A 1 229 ? 0.865 2.443 16.788 1.00 87.62 229 SER A N 1
ATOM 1891 C CA . SER A 1 229 ? 1.027 1.128 17.419 1.00 87.62 229 SER A CA 1
ATOM 1892 C C . SER A 1 229 ? 0.497 1.151 18.852 1.00 87.62 229 SER A C 1
ATOM 1894 O O . SER A 1 229 ? 0.821 2.051 19.623 1.00 87.62 229 SER A O 1
ATOM 1896 N N . LEU A 1 230 ? -0.298 0.148 19.218 1.00 86.31 230 LEU A N 1
ATOM 1897 C CA . LEU A 1 230 ? -0.767 -0.118 20.575 1.00 86.31 230 LEU A CA 1
ATOM 1898 C C . LEU A 1 230 ? -0.110 -1.407 21.089 1.00 86.31 230 LEU A C 1
ATOM 1900 O O . LEU A 1 230 ? 0.049 -2.362 20.328 1.00 86.31 230 LEU A O 1
ATOM 1904 N N . GLY A 1 231 ? 0.231 -1.449 22.380 1.00 70.06 231 GLY A N 1
ATOM 1905 C CA . GLY A 1 231 ? 0.802 -2.645 23.016 1.00 70.06 231 GLY A CA 1
ATOM 1906 C C . GLY A 1 231 ? 2.333 -2.718 23.058 1.00 70.06 231 GLY A C 1
ATOM 1907 O O . GLY A 1 231 ? 2.864 -3.769 23.387 1.00 70.06 231 GLY A O 1
ATOM 1908 N N . GLU A 1 232 ? 3.059 -1.632 22.774 1.00 54.62 232 GLU A N 1
ATOM 1909 C CA . GLU A 1 232 ? 4.500 -1.570 23.063 1.00 54.62 232 GLU A CA 1
ATOM 1910 C C . GLU A 1 232 ? 4.741 -1.012 24.474 1.00 54.62 232 GLU A C 1
ATOM 1912 O O . GLU A 1 232 ? 4.739 0.203 24.680 1.00 54.62 232 GLU A O 1
ATOM 1917 N N . ARG A 1 233 ? 4.932 -1.915 25.444 1.00 46.06 233 ARG A N 1
ATOM 1918 C CA . ARG A 1 233 ? 5.775 -1.712 26.633 1.00 46.06 233 ARG A CA 1
ATOM 1919 C C . ARG A 1 233 ? 6.454 -3.018 27.013 1.00 46.06 233 ARG A C 1
ATOM 1921 O O . ARG A 1 233 ? 5.722 -4.016 27.181 1.00 46.06 233 ARG A O 1
#

Organism: Streptococcus pneumoniae (NCBI:txid1313)

InterPro domains:
  IPR043519 Nucleotidyltransferase superfamily [G3DSA:3.30.460.10] (3-98)
  IPR043519 Nucleotidyltransferase superfamily [SSF81301] (6-96)

Radius of gyration: 18.82 Å; chains: 1; bounding box: 42×39×52 Å

Sequence (233 aa):
MLSKELDILISFFKKCEVGKISLVITGSLARGNPRIKDGKLESDIDILVIVDSIQQLISIKKTLEGRFHFVHKISLIFCLKERINRSRYRGIINSIRSVDNLLVDNLHIKNQIIEALDSPTNIVEQTRYMIQEFCYYSSKYLISKNNYLELKLEKYWKEIATLNHIDKKIKHLDFERIFAVLKEHKIQILDSSEYFFQNVKTSENIYLEMRDLVSLENQGLDFEHCILSLGER

Secondary structure (DSSP, 8-state):
-HHHHHHHHHHHHHHSS--SEEEEE-HHHHTT---EETTEE-S-EEEEEEES-HHHHHHHHHHHTTT---SS-EEEEEEEGGGTTS-TTSHHHHHH--GGGEEEETT--HHHHHHHHHS---HHHHHHHHHHHHHHHHHHHHHH--HHHHHHHHHHHHHHHHHTT--TTS-TT-HHHHHHHHHHTT----HHHHHHHHHTTT-TTHHHHHHHHHHHHHHSS-HHHHEEEE---

Foldseek 3Di:
DVVVQLVVVLCVCVPPPLQAKWKFWFDCVLVVHFDADPNDGPDETEIEIEHQDLVSLVVVQVVQPPPDADPGKHKYFYFYPVLLQDACLQPVLVRRVDLVRISGPSNVSSVSSVCRNPPDDDLLSNLQSLLLVLLLLLLVCVVPVDVVSLVVLLVSLCVSCVSLVHDSPPRSNPLQVVVVVCVVSVRDYAPLSVLSSVPVVPDPCNNQSSQQSSCCRRRVDGPVSGIDIHNDD